Protein AF-A0A4U9DBD0-F1 (afdb_monomer_lite)

Secondary structure (DSSP, 8-state):
---SSTT-PPPPP------EEEEEEEE-TTS-EEEEEEEPPTT-TT-S---EEEEEEETTTTEE-SSPEEEE-TTSSSS-EEEEEEEETTEEEEEEEES-SSTT-EEEEEEESSTT-PPEEEEEEEEE-STT-TT-SSEEEEEEEEEE-TTS-EEEEEEEE-PBP-TTS-TTSTTTT-B-TT--EEEEEEEEEETTEEEETT-SS--SS--PPP-----------------PPPPPP----------

InterPro domains:
  IPR006710 Glycoside hydrolase, family 43 [PF04616] (2-198)
  IPR023296 Glycosyl hydrolase, five-bladed beta-propeller domain superfamily [G3DSA:2.115.10.20] (1-218)
  IPR023296 Glycosyl hydrolase, five-bladed beta-propeller domain superfamily [SSF75005] (2-205)
  IPR051795 Glycosyl Hydrolase Family 43 [PTHR42812] (2-208)

Structure (mmCIF, N/CA/C/O backbone):
data_AF-A0A4U9DBD0-F1
#
_entry.id   AF-A0A4U9DBD0-F1
#
loop_
_atom_site.group_PDB
_atom_site.id
_atom_site.type_symbol
_atom_site.label_atom_id
_atom_site.label_alt_id
_atom_site.label_comp_id
_atom_site.label_asym_id
_atom_site.label_entity_id
_atom_site.label_seq_id
_atom_site.pdbx_PDB_ins_code
_atom_site.Cartn_x
_atom_site.Cartn_y
_atom_site.Cartn_z
_atom_site.occupancy
_atom_site.B_iso_or_equiv
_atom_site.auth_seq_id
_atom_site.auth_comp_id
_atom_site.auth_asym_id
_atom_site.auth_atom_id
_atom_site.pdbx_PDB_model_num
ATOM 1 N N . MET A 1 1 ? -6.443 16.316 9.056 1.00 95.12 1 MET A N 1
ATOM 2 C CA . MET A 1 1 ? -7.367 17.209 8.330 1.00 95.12 1 MET A CA 1
ATOM 3 C C . MET A 1 1 ? -8.553 16.383 7.868 1.00 95.12 1 MET A C 1
ATOM 5 O O . MET A 1 1 ? -8.373 15.194 7.622 1.00 95.12 1 MET A O 1
ATOM 9 N N . THR A 1 2 ? -9.726 16.995 7.748 1.00 96.62 2 THR A N 1
ATOM 10 C CA . THR A 1 2 ? -10.953 16.395 7.192 1.00 96.62 2 THR A CA 1
ATOM 11 C C . THR A 1 2 ? -11.690 17.426 6.339 1.00 96.62 2 THR A C 1
ATOM 13 O O . THR A 1 2 ? -11.514 18.622 6.566 1.00 96.62 2 THR A O 1
ATOM 16 N N . ALA A 1 3 ? -12.528 16.985 5.402 1.00 97.50 3 ALA A N 1
ATOM 17 C CA . ALA A 1 3 ? -13.361 17.854 4.571 1.00 97.50 3 ALA A CA 1
ATOM 18 C C . ALA A 1 3 ? -14.698 17.165 4.232 1.00 97.50 3 ALA A C 1
ATOM 20 O O . ALA A 1 3 ? -14.728 15.934 4.159 1.00 97.50 3 ALA A O 1
ATOM 21 N N . PRO A 1 4 ? -15.794 17.920 4.008 1.00 97.31 4 PRO A N 1
ATOM 22 C CA . PRO A 1 4 ? -17.066 17.354 3.548 1.00 97.31 4 PRO A CA 1
ATOM 23 C C . PRO A 1 4 ? -17.036 16.942 2.063 1.00 97.31 4 PRO A C 1
ATOM 25 O O . PRO A 1 4 ? -17.845 16.120 1.644 1.00 97.31 4 PRO A O 1
ATOM 28 N N . SER A 1 5 ? -16.108 17.500 1.277 1.00 97.94 5 SER A N 1
ATOM 29 C CA . SER A 1 5 ? -15.850 17.175 -0.131 1.00 97.94 5 SER A CA 1
ATOM 30 C C . SER A 1 5 ? -14.344 17.052 -0.373 1.00 97.94 5 SER A C 1
ATOM 32 O O . SER A 1 5 ? -13.549 17.663 0.340 1.00 97.94 5 SER A O 1
ATOM 34 N N . VAL A 1 6 ? -13.941 16.301 -1.402 1.00 97.19 6 VAL A N 1
ATOM 35 C CA . VAL A 1 6 ? -12.532 16.166 -1.818 1.00 97.19 6 VAL A CA 1
ATOM 36 C C . VAL A 1 6 ? -11.904 17.513 -2.210 1.00 97.19 6 VAL A C 1
ATOM 38 O O . VAL A 1 6 ? -10.714 17.729 -1.991 1.00 97.19 6 VAL A O 1
ATOM 41 N N . GLU A 1 7 ? -12.719 18.442 -2.718 1.00 97.75 7 GLU A N 1
ATOM 42 C CA . GLU A 1 7 ? -12.313 19.809 -3.078 1.00 97.75 7 GLU A CA 1
ATOM 43 C C . GLU A 1 7 ? -12.224 20.748 -1.860 1.00 97.75 7 GLU A C 1
ATOM 45 O O . GLU A 1 7 ? -11.727 21.867 -1.969 1.00 97.75 7 GLU A O 1
ATOM 50 N N . GLY A 1 8 ? -12.656 20.289 -0.682 1.00 97.00 8 GLY A N 1
ATOM 51 C CA . GLY A 1 8 ? -12.645 21.058 0.556 1.00 97.00 8 GLY A CA 1
ATOM 52 C C . GLY A 1 8 ? -14.008 21.664 0.934 1.00 97.00 8 GLY A C 1
ATOM 53 O O . GLY A 1 8 ? -15.049 21.205 0.458 1.00 97.00 8 GLY A O 1
ATOM 54 N N . PRO A 1 9 ? -14.021 22.668 1.833 1.00 97.56 9 PRO A N 1
ATOM 55 C CA . PRO A 1 9 ? -12.860 23.197 2.552 1.00 97.56 9 PRO A CA 1
ATOM 56 C C . PRO A 1 9 ? -12.254 22.148 3.497 1.00 97.56 9 PRO A C 1
ATOM 58 O O . PRO A 1 9 ? -12.974 21.410 4.171 1.00 97.56 9 PRO A O 1
ATOM 61 N N . TRP A 1 10 ? -10.923 22.077 3.533 1.00 98.31 10 TRP A N 1
ATOM 62 C CA . TRP A 1 10 ? -10.190 21.214 4.462 1.00 98.31 10 TRP A CA 1
ATOM 63 C C . TRP A 1 10 ? -10.021 21.906 5.814 1.00 98.31 10 TRP A C 1
ATOM 65 O O . TRP A 1 10 ? -9.782 23.109 5.877 1.00 98.31 10 TRP A O 1
ATOM 75 N N . SER A 1 11 ? -10.138 21.141 6.897 1.00 97.94 11 SER A N 1
ATOM 76 C CA . SER A 1 11 ? -9.853 21.624 8.248 1.00 97.94 11 SER A CA 1
ATOM 77 C C . SER A 1 11 ? -8.359 21.881 8.462 1.00 97.94 11 SER A C 1
ATOM 79 O O . SER A 1 11 ? -7.518 21.286 7.785 1.00 97.94 11 SER A O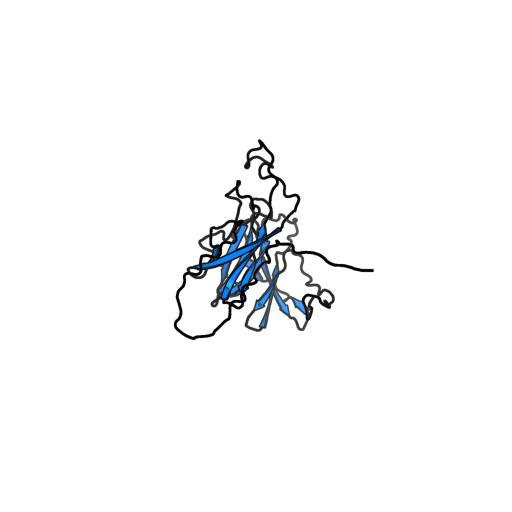 1
ATOM 81 N N . GLU A 1 12 ? -8.034 22.610 9.529 1.00 97.81 12 GLU A N 1
ATOM 82 C CA . GLU A 1 12 ? -6.680 22.636 10.091 1.00 97.81 12 GLU A CA 1
ATOM 83 C C . GLU A 1 12 ? -6.153 21.211 10.391 1.00 97.81 12 GLU A C 1
ATOM 85 O O . GLU A 1 12 ? -6.938 20.270 10.627 1.00 97.81 12 GLU A O 1
ATOM 90 N N . PRO A 1 13 ? -4.824 20.998 10.349 1.00 95.81 13 PRO A N 1
ATOM 91 C CA . PRO A 1 13 ? -4.222 19.711 10.658 1.00 95.81 13 PRO A CA 1
ATOM 92 C C . PRO A 1 13 ? -4.388 19.348 12.135 1.00 95.81 13 PRO A C 1
ATOM 94 O O . PRO A 1 13 ? -4.221 20.165 13.033 1.00 95.81 13 PRO A O 1
ATOM 97 N N . ILE A 1 14 ? -4.659 18.066 12.379 1.00 94.56 14 ILE A N 1
ATOM 98 C CA . ILE A 1 14 ? -4.676 17.479 13.719 1.00 94.56 14 ILE A CA 1
ATOM 99 C C . ILE A 1 14 ? -3.316 16.821 13.919 1.00 94.56 14 ILE A C 1
ATOM 101 O O . ILE A 1 14 ? -2.971 15.882 13.195 1.00 94.56 14 ILE A O 1
ATOM 105 N N . ALA A 1 15 ? -2.537 17.321 14.874 1.00 92.19 15 ALA A N 1
ATOM 106 C CA . ALA A 1 15 ? -1.238 16.751 15.194 1.00 92.19 15 ALA A CA 1
ATOM 107 C C . ALA A 1 15 ? -1.411 15.402 15.907 1.00 92.19 15 ALA A C 1
ATOM 109 O O . ALA A 1 15 ? -1.975 15.329 16.993 1.00 92.19 15 ALA A O 1
ATOM 110 N N . MET A 1 16 ? -0.880 14.331 15.314 1.00 89.31 16 MET A N 1
ATOM 111 C CA . MET A 1 16 ? -0.966 12.980 15.888 1.00 89.31 16 MET A CA 1
ATOM 112 C C . MET A 1 16 ? 0.097 12.707 16.963 1.00 89.31 16 MET A C 1
ATOM 114 O O . MET A 1 16 ? 0.047 11.681 17.637 1.00 89.31 16 MET A O 1
ATOM 118 N N . GLY A 1 17 ? 1.068 13.614 17.135 1.00 80.75 17 GLY A N 1
ATOM 119 C CA . GLY A 1 17 ? 2.087 13.533 18.189 1.00 80.75 17 GLY A CA 1
ATOM 120 C C . GLY A 1 17 ? 3.043 12.340 18.071 1.00 80.75 17 GLY A C 1
ATOM 121 O O . GLY A 1 17 ? 3.787 12.061 19.008 1.00 80.75 17 GLY A O 1
ATOM 122 N N . ASN A 1 18 ? 3.037 11.630 16.940 1.00 71.56 18 ASN A N 1
ATOM 123 C CA . ASN A 1 18 ? 3.878 10.470 16.690 1.00 71.56 18 ASN A CA 1
ATOM 124 C C . ASN A 1 18 ? 4.903 10.735 15.577 1.00 71.56 18 ASN A C 1
ATOM 126 O O . ASN A 1 18 ? 4.598 11.302 14.533 1.00 71.56 18 ASN A O 1
ATOM 130 N N . GLY A 1 19 ? 6.148 10.310 15.803 1.00 72.50 19 GLY A N 1
ATOM 131 C CA . GLY A 1 19 ? 7.177 10.281 14.762 1.00 72.50 19 GLY A CA 1
ATOM 132 C C . GLY A 1 19 ? 7.000 9.048 13.877 1.00 72.50 19 GLY A C 1
ATOM 133 O O . GLY A 1 19 ? 6.901 7.932 14.390 1.00 72.50 19 GLY A O 1
ATOM 134 N N . GLY A 1 20 ? 6.961 9.218 12.556 1.00 81.88 20 GLY A N 1
ATOM 135 C CA . GLY A 1 20 ? 6.749 8.103 11.634 1.00 81.88 20 GLY A CA 1
ATOM 136 C C . GLY A 1 20 ? 6.589 8.503 10.174 1.00 81.88 20 GLY A C 1
ATOM 137 O O . GLY A 1 20 ? 6.522 9.684 9.846 1.00 81.88 20 GLY A O 1
ATOM 138 N N . PHE A 1 21 ? 6.495 7.495 9.309 1.00 84.75 21 PHE A N 1
ATOM 139 C CA . PHE A 1 21 ? 6.173 7.650 7.886 1.00 84.75 21 PHE A CA 1
ATOM 140 C C . PHE A 1 21 ? 4.926 6.840 7.516 1.00 84.75 21 PHE A C 1
ATOM 142 O O . PHE A 1 21 ? 4.364 6.153 8.370 1.00 84.75 21 PHE A O 1
ATOM 149 N N . ASP A 1 22 ? 4.497 6.941 6.254 1.00 90.25 22 ASP A N 1
ATOM 150 C CA . ASP A 1 22 ? 3.321 6.312 5.621 1.00 90.25 22 ASP A CA 1
ATOM 151 C C . ASP A 1 22 ? 2.140 6.069 6.584 1.00 90.25 22 ASP A C 1
ATOM 153 O O . ASP A 1 22 ? 1.813 4.917 6.888 1.00 90.25 22 ASP A O 1
ATOM 157 N N . PRO A 1 23 ? 1.550 7.124 7.168 1.00 92.56 23 PRO A N 1
ATOM 158 C CA . PRO A 1 23 ? 0.380 6.951 8.010 1.00 92.56 23 PRO A CA 1
ATOM 159 C C . PRO A 1 23 ? -0.830 6.520 7.177 1.00 92.56 23 PRO A C 1
ATOM 161 O O . PRO A 1 23 ? -1.049 7.014 6.072 1.00 92.56 23 PRO A O 1
ATOM 164 N N . SER A 1 24 ? -1.633 5.618 7.729 1.00 94.69 24 SER A N 1
ATOM 165 C CA . SER A 1 24 ? -2.913 5.192 7.173 1.00 94.69 24 SER A CA 1
ATOM 166 C C . SER A 1 24 ? -3.959 5.193 8.281 1.00 94.69 24 SER A C 1
ATOM 168 O O . SER A 1 24 ? -3.692 4.729 9.390 1.00 94.69 24 SER A O 1
ATOM 170 N N . LEU A 1 25 ? -5.140 5.741 7.995 1.00 95.88 25 LEU A N 1
ATOM 171 C CA . LEU A 1 25 ? -6.277 5.712 8.906 1.00 95.88 25 LEU A CA 1
ATOM 172 C C . LEU A 1 25 ? -7.258 4.645 8.423 1.00 95.88 25 LEU A C 1
ATOM 174 O O . LEU A 1 25 ? -7.867 4.786 7.365 1.00 95.88 25 LEU A O 1
ATOM 178 N N . PHE A 1 26 ? -7.405 3.582 9.201 1.00 97.31 26 PHE A N 1
ATOM 179 C CA . PHE A 1 26 ? -8.355 2.512 8.948 1.00 97.31 26 PHE A CA 1
ATOM 180 C C . PHE A 1 26 ? -9.658 2.772 9.711 1.00 97.31 26 PHE A C 1
ATOM 182 O O . PHE A 1 26 ? -9.641 3.149 10.884 1.00 97.31 26 PHE A O 1
ATOM 189 N N . HIS A 1 27 ? -10.785 2.591 9.029 1.00 97.50 27 HIS A N 1
ATOM 190 C CA . HIS A 1 27 ? -12.128 2.751 9.574 1.00 97.50 27 HIS A CA 1
ATOM 191 C C . HIS A 1 27 ? -12.749 1.362 9.685 1.00 97.50 27 HIS A C 1
ATOM 193 O O . HIS A 1 27 ? -13.006 0.733 8.660 1.00 97.50 27 HIS A O 1
ATOM 199 N N . ASP A 1 28 ? -12.968 0.880 10.906 1.00 97.19 28 ASP A N 1
ATOM 200 C CA . ASP A 1 28 ? -13.535 -0.450 11.111 1.00 97.19 28 ASP A CA 1
ATOM 201 C C . ASP A 1 28 ? -15.071 -0.410 11.110 1.00 97.19 28 ASP A C 1
ATOM 203 O O . ASP A 1 28 ? -15.700 0.638 11.296 1.00 97.19 28 ASP A O 1
ATOM 207 N N . SER A 1 29 ? -15.691 -1.569 10.894 1.00 95.12 29 SER A N 1
ATOM 208 C CA . SER A 1 29 ? -17.144 -1.710 10.795 1.00 95.12 29 SER A CA 1
ATOM 209 C C . SER A 1 29 ? -17.866 -1.521 12.130 1.00 95.12 29 SER A C 1
ATOM 211 O O . SER A 1 29 ? -19.075 -1.322 12.137 1.00 95.12 29 SER A O 1
ATOM 213 N N . ASP A 1 30 ? -17.153 -1.603 13.256 1.00 95.94 30 ASP A N 1
ATOM 214 C CA . ASP A 1 30 ? -17.688 -1.319 14.594 1.00 95.94 30 ASP A CA 1
ATOM 215 C C . ASP A 1 30 ? -17.657 0.186 14.947 1.00 95.94 30 ASP A C 1
ATOM 217 O O . ASP A 1 30 ? -18.051 0.583 16.042 1.00 95.94 30 ASP A O 1
ATOM 221 N N . GLY A 1 31 ? -17.200 1.033 14.016 1.00 96.88 31 GLY A N 1
ATOM 222 C CA . GLY A 1 31 ? -17.110 2.485 14.168 1.00 96.88 31 GLY A CA 1
ATOM 223 C C . GLY A 1 31 ? -15.767 2.987 14.706 1.00 96.88 31 GLY A C 1
ATOM 224 O O . GLY A 1 31 ? -15.486 4.191 14.589 1.00 96.88 31 GLY A O 1
ATOM 225 N N . ARG A 1 32 ? -14.913 2.098 15.231 1.00 97.94 32 ARG A N 1
ATOM 226 C CA . ARG A 1 32 ? -13.574 2.445 15.725 1.00 97.94 32 ARG A CA 1
ATOM 227 C C . ARG A 1 32 ? -12.650 2.818 14.570 1.00 97.94 32 ARG A C 1
ATOM 229 O O . ARG A 1 32 ? -12.873 2.467 13.408 1.00 97.94 32 ARG A O 1
ATOM 236 N N . LYS A 1 33 ? -11.613 3.595 14.881 1.00 98.00 33 LYS A N 1
ATOM 237 C CA . LYS A 1 33 ? -10.638 4.074 13.894 1.00 98.00 33 LYS A CA 1
ATOM 238 C C . LYS A 1 33 ? -9.239 3.768 14.366 1.00 98.00 33 LYS A C 1
ATOM 240 O O . LYS A 1 33 ? -8.927 3.950 15.537 1.00 98.00 33 LYS A O 1
ATOM 245 N N . TYR A 1 34 ? -8.389 3.346 13.449 1.00 96.88 34 TYR A N 1
ATOM 246 C CA . TYR A 1 34 ? -7.048 2.893 13.773 1.00 96.88 34 TYR A CA 1
ATOM 247 C C . TYR A 1 34 ? -6.030 3.613 12.908 1.00 96.88 34 TYR A C 1
ATOM 249 O O . TYR A 1 34 ? -6.081 3.564 11.683 1.00 96.88 34 TYR A O 1
ATOM 257 N N . TYR A 1 35 ? -5.100 4.296 13.561 1.00 95.19 35 TYR A N 1
ATOM 258 C CA . TYR A 1 35 ? -3.972 4.950 12.928 1.00 95.19 35 TYR A CA 1
ATOM 259 C C . TYR A 1 35 ? -2.804 3.971 12.858 1.00 95.19 35 TYR A C 1
ATOM 261 O O . TYR A 1 35 ? -2.222 3.600 13.882 1.00 95.19 35 TYR A O 1
ATOM 269 N N . ILE A 1 36 ? -2.478 3.540 11.646 1.00 94.00 36 ILE A N 1
ATOM 270 C CA . ILE A 1 36 ? -1.452 2.544 11.360 1.00 94.00 36 ILE A CA 1
ATOM 271 C C . ILE A 1 36 ? -0.283 3.269 10.696 1.00 94.00 36 ILE A C 1
ATOM 273 O O . ILE A 1 36 ? -0.434 3.898 9.649 1.00 94.00 36 ILE A O 1
ATOM 277 N N . TYR A 1 37 ? 0.902 3.204 11.298 1.00 90.31 37 TYR A N 1
ATOM 278 C CA . TYR A 1 37 ? 2.090 3.907 10.805 1.00 90.31 37 TYR A CA 1
ATOM 279 C C . TYR A 1 37 ? 3.386 3.101 11.061 1.00 90.31 37 TYR A C 1
ATOM 281 O O . TYR A 1 37 ? 3.379 2.092 11.768 1.00 90.31 37 TYR A O 1
ATOM 289 N N . ARG A 1 38 ? 4.510 3.518 10.462 1.00 86.31 38 ARG A N 1
ATOM 290 C CA . ARG A 1 38 ? 5.855 2.987 10.750 1.00 86.31 38 ARG A CA 1
ATOM 291 C C . ARG A 1 38 ? 6.529 4.025 11.616 1.00 86.31 38 ARG A C 1
ATOM 293 O O . ARG A 1 38 ? 6.703 5.148 11.134 1.00 86.31 38 ARG A O 1
ATOM 300 N N . PRO A 1 39 ? 6.913 3.684 12.850 1.00 82.94 39 PRO A N 1
ATOM 301 C CA . PRO A 1 39 ? 7.629 4.614 13.693 1.00 82.94 39 PRO A CA 1
ATOM 302 C C . PRO A 1 39 ? 9.023 4.868 13.114 1.00 82.94 39 PRO A C 1
ATOM 304 O O . PRO A 1 39 ? 9.643 3.976 12.531 1.00 82.94 39 PRO A O 1
ATOM 307 N N . VAL A 1 40 ? 9.529 6.088 13.285 1.00 72.81 40 VAL A N 1
ATOM 308 C CA . VAL A 1 40 ? 10.952 6.365 13.054 1.00 72.81 40 VAL A CA 1
ATOM 309 C C . VAL A 1 40 ? 11.718 5.902 14.287 1.00 72.81 40 VAL A C 1
ATOM 311 O O . VAL A 1 40 ? 11.465 6.383 15.390 1.00 72.81 40 VAL A O 1
ATOM 314 N N . GLY A 1 41 ? 12.628 4.945 14.111 1.00 62.34 41 GLY A N 1
ATOM 315 C CA . GLY A 1 41 ? 13.600 4.599 15.142 1.00 62.34 41 GLY A CA 1
ATOM 316 C C . GLY A 1 41 ? 14.639 5.718 15.311 1.00 62.34 41 GLY A C 1
ATOM 317 O O . GLY A 1 41 ? 14.861 6.498 14.384 1.00 62.34 41 GLY A O 1
ATOM 318 N N . PRO A 1 42 ? 15.332 5.799 16.457 1.00 55.12 42 PRO A N 1
ATOM 319 C CA . PRO A 1 42 ? 16.341 6.831 16.711 1.00 55.12 42 PRO A CA 1
ATOM 320 C C . PRO A 1 42 ? 17.553 6.792 15.754 1.00 55.12 42 PRO A C 1
ATOM 322 O O . PRO A 1 42 ? 18.362 7.712 15.775 1.00 55.12 42 PRO A O 1
ATOM 325 N N . ARG A 1 43 ? 17.702 5.755 14.909 1.00 49.19 43 ARG A N 1
ATOM 326 C CA . ARG A 1 43 ? 18.886 5.505 14.061 1.00 49.19 43 ARG A CA 1
ATOM 327 C C . ARG A 1 43 ? 18.653 5.681 12.550 1.00 49.19 43 ARG A C 1
ATOM 329 O O . ARG A 1 43 ? 19.180 4.910 11.758 1.00 49.19 43 ARG A O 1
ATOM 336 N N . HIS A 1 44 ? 17.937 6.727 12.135 1.00 51.41 44 HIS A N 1
ATOM 337 C CA . HIS A 1 44 ? 17.652 7.058 10.724 1.00 51.41 44 HIS A CA 1
ATOM 338 C C . HIS A 1 44 ? 16.646 6.134 10.001 1.00 51.41 44 HIS A C 1
ATOM 340 O O . HIS A 1 44 ? 16.232 5.079 10.472 1.00 51.41 44 HIS A O 1
ATOM 346 N N . HIS A 1 45 ? 16.241 6.570 8.801 1.00 52.88 45 HIS A N 1
ATOM 347 C CA . HIS A 1 45 ? 15.270 5.951 7.885 1.00 52.88 45 HIS A CA 1
ATOM 348 C C . HIS A 1 45 ? 15.579 4.493 7.474 1.00 52.88 45 HIS A C 1
ATOM 350 O O . HIS A 1 45 ? 14.689 3.809 6.945 1.00 52.88 45 HIS A O 1
ATOM 356 N N . SER A 1 46 ? 16.809 4.040 7.733 1.00 53.19 46 SER A N 1
ATOM 357 C CA . SER A 1 46 ? 17.375 2.737 7.363 1.00 53.19 46 SER A CA 1
ATOM 358 C C . SER A 1 46 ? 17.469 1.744 8.526 1.00 53.19 46 SER A C 1
ATOM 360 O O . SER A 1 46 ? 18.112 0.713 8.363 1.00 53.19 46 SER A O 1
ATOM 362 N N . ASP A 1 47 ? 16.861 2.029 9.686 1.00 57.44 47 ASP A N 1
ATOM 363 C CA . ASP A 1 47 ? 16.825 1.069 10.798 1.00 57.44 47 ASP A CA 1
ATOM 364 C C . ASP A 1 47 ? 16.192 -0.262 10.336 1.00 57.44 47 ASP A C 1
ATOM 366 O O . ASP A 1 47 ? 15.027 -0.253 9.921 1.00 57.44 47 ASP A O 1
ATOM 370 N N . PRO A 1 48 ? 16.923 -1.393 10.384 1.00 51.34 48 PRO A N 1
ATOM 371 C CA . PRO A 1 48 ? 16.416 -2.698 9.964 1.00 51.34 48 PRO A CA 1
ATOM 372 C C . PRO A 1 48 ? 15.316 -3.246 10.891 1.00 51.34 48 PRO A C 1
ATOM 374 O O . PRO A 1 48 ? 14.580 -4.141 10.486 1.00 51.34 48 PRO A O 1
ATOM 377 N N . HIS A 1 49 ? 15.120 -2.688 12.094 1.00 55.44 49 HIS A N 1
ATOM 378 C CA . HIS A 1 49 ? 14.027 -3.063 13.003 1.00 55.44 49 HIS A CA 1
ATOM 379 C C . HIS A 1 49 ? 12.729 -2.324 12.651 1.00 55.44 49 HIS A C 1
ATOM 381 O O . HIS A 1 49 ? 12.094 -1.657 13.473 1.00 55.44 49 HIS A O 1
ATOM 387 N N . CYS A 1 50 ? 12.338 -2.421 11.383 1.00 67.88 50 CYS A N 1
ATOM 388 C CA . CYS A 1 50 ? 11.123 -1.812 10.872 1.00 67.88 50 CYS A CA 1
ATOM 389 C C . CYS A 1 50 ? 9.902 -2.557 11.416 1.00 67.88 50 CYS A C 1
ATOM 391 O O . CYS A 1 50 ? 9.658 -3.705 11.056 1.00 67.88 50 CYS A O 1
ATOM 393 N N . THR A 1 51 ? 9.116 -1.891 12.256 1.00 81.19 51 THR A N 1
ATOM 394 C CA . THR A 1 51 ? 7.835 -2.414 12.739 1.00 81.19 51 THR A CA 1
ATOM 395 C C . THR A 1 51 ? 6.678 -1.650 12.117 1.00 81.19 51 THR A C 1
ATOM 397 O O . THR A 1 51 ? 6.798 -0.474 11.761 1.00 81.19 51 THR A O 1
ATOM 400 N N . ILE A 1 52 ? 5.540 -2.325 12.005 1.00 88.50 52 ILE A N 1
ATOM 401 C CA . ILE A 1 52 ? 4.256 -1.679 11.747 1.00 88.50 52 ILE A CA 1
ATOM 402 C C . ILE A 1 52 ? 3.526 -1.583 13.074 1.00 88.50 52 ILE A C 1
ATOM 404 O O . ILE A 1 52 ? 3.366 -2.595 13.759 1.00 88.50 52 ILE A O 1
ATOM 408 N N . VAL A 1 53 ? 3.106 -0.376 13.443 1.00 90.38 53 VAL A N 1
ATOM 409 C CA . VAL A 1 53 ? 2.380 -0.142 14.690 1.00 90.38 53 VAL A CA 1
ATOM 410 C C . VAL A 1 53 ? 1.008 0.445 14.419 1.00 90.38 53 VAL A C 1
ATOM 412 O O . VAL A 1 53 ? 0.768 1.071 13.386 1.00 90.38 53 VAL A O 1
ATOM 415 N N . MET A 1 54 ? 0.123 0.256 15.386 1.00 93.88 54 MET A N 1
ATOM 416 C CA . MET A 1 54 ? -1.240 0.747 15.374 1.00 93.88 54 MET A CA 1
ATOM 417 C C . MET A 1 54 ? -1.578 1.410 16.707 1.00 93.88 54 MET A C 1
ATOM 419 O O . MET A 1 54 ? -1.221 0.908 17.776 1.00 93.88 54 MET A O 1
ATOM 423 N N . GLN A 1 55 ? -2.310 2.514 16.636 1.00 95.06 55 GLN A N 1
ATOM 424 C CA . GLN A 1 55 ? -2.980 3.145 17.769 1.00 95.06 55 GLN A CA 1
ATOM 425 C C . GLN A 1 55 ? -4.438 3.395 17.391 1.00 95.06 55 GLN A C 1
ATOM 427 O O . GLN A 1 55 ? -4.727 3.756 16.254 1.00 95.06 55 GLN A O 1
ATOM 432 N N . GLU A 1 56 ? -5.363 3.217 18.327 1.00 96.94 56 GLU A N 1
ATOM 433 C CA . GLU A 1 56 ? -6.736 3.678 18.116 1.00 96.94 56 GLU A CA 1
ATOM 434 C C . GLU A 1 56 ? -6.754 5.210 18.051 1.00 96.94 56 GLU A C 1
ATOM 436 O O . GLU A 1 56 ? -6.056 5.877 18.815 1.00 96.94 56 GLU A O 1
ATOM 441 N N . TYR A 1 57 ? -7.521 5.755 17.115 1.00 97.31 57 TYR A N 1
ATOM 442 C CA . TYR A 1 57 ? -7.772 7.179 16.960 1.00 97.31 57 TYR A CA 1
ATOM 443 C C . TYR A 1 57 ? -9.184 7.491 17.445 1.00 97.31 57 TYR A C 1
ATOM 445 O O . TYR A 1 57 ? -10.146 6.873 16.991 1.00 97.31 57 TYR A O 1
ATOM 453 N N . PHE A 1 58 ? -9.301 8.475 18.333 1.00 97.19 58 PHE A N 1
ATOM 454 C CA . PHE A 1 58 ? -10.561 8.924 18.914 1.00 97.19 58 PHE A CA 1
ATOM 455 C C . PHE A 1 58 ? -11.002 10.234 18.245 1.00 97.19 58 PHE A C 1
ATOM 457 O O . PHE A 1 58 ? -10.441 11.289 18.550 1.00 97.19 58 PHE A O 1
ATOM 464 N N . PRO A 1 59 ? -12.005 10.218 17.345 1.00 95.94 59 PRO A N 1
ATOM 465 C CA . PRO A 1 59 ? -12.440 11.420 16.629 1.00 95.94 59 PRO A CA 1
ATOM 466 C C . PRO A 1 59 ? -12.961 12.530 17.545 1.00 95.94 59 PRO A C 1
ATOM 468 O O . PRO A 1 59 ? -12.793 13.703 17.232 1.00 95.94 59 PRO A O 1
ATOM 471 N N . GLN A 1 60 ? -13.583 12.165 18.671 1.00 96.44 60 GLN A N 1
ATOM 472 C CA . GLN A 1 60 ? -14.208 13.106 19.607 1.00 96.44 60 GLN A CA 1
ATOM 473 C C . GLN A 1 60 ? -13.169 13.978 20.312 1.00 96.44 60 GLN A C 1
ATOM 475 O O . GLN A 1 60 ? -13.402 15.161 20.533 1.00 96.44 60 GLN A O 1
ATOM 480 N N . THR A 1 61 ? -12.023 13.392 20.656 1.00 96.31 61 THR A N 1
ATOM 481 C CA . THR A 1 61 ? -10.919 14.087 21.330 1.00 96.31 61 THR A CA 1
ATOM 482 C C . THR A 1 61 ? -9.787 14.454 20.381 1.00 96.31 61 THR A C 1
ATOM 484 O O . THR A 1 61 ? -8.869 15.153 20.790 1.00 96.31 61 THR A O 1
ATOM 487 N N . GLN A 1 62 ? -9.837 13.986 19.130 1.00 96.19 62 GLN A N 1
ATOM 488 C CA . GLN A 1 62 ? -8.803 14.168 18.111 1.00 96.19 62 GLN A CA 1
ATOM 489 C C . GLN A 1 62 ? -7.418 13.668 18.550 1.00 96.19 62 GLN A C 1
ATOM 491 O O . GLN A 1 62 ? -6.390 14.232 18.183 1.00 96.19 62 GLN A O 1
ATOM 496 N N . THR A 1 63 ? -7.383 12.582 19.322 1.00 95.31 63 THR A N 1
ATOM 497 C CA . THR A 1 63 ? -6.152 12.025 19.897 1.00 95.31 63 THR A CA 1
ATOM 498 C C . THR A 1 63 ? -5.976 10.552 19.561 1.00 95.31 63 THR A C 1
ATOM 500 O O . THR A 1 63 ? -6.926 9.843 19.226 1.00 95.31 63 THR A O 1
ATOM 503 N N . LEU A 1 64 ? -4.735 10.082 19.671 1.00 95.94 64 LEU A N 1
ATOM 504 C CA . LEU A 1 64 ? -4.410 8.661 19.637 1.00 95.94 64 LEU A CA 1
ATOM 505 C C . LEU A 1 64 ? -4.433 8.064 21.047 1.00 95.94 64 LEU A C 1
ATOM 507 O O . LEU A 1 64 ? -4.115 8.736 22.031 1.00 95.94 64 LEU A O 1
ATOM 511 N N . ALA A 1 65 ? -4.751 6.775 21.140 1.00 95.56 65 ALA A N 1
ATOM 512 C CA . ALA A 1 65 ? -4.554 5.990 22.351 1.00 95.56 65 ALA A CA 1
ATOM 513 C C . ALA A 1 65 ? -3.102 6.089 22.835 1.00 95.56 65 ALA A C 1
ATOM 515 O O . ALA A 1 65 ? -2.169 6.056 22.038 1.00 95.56 65 ALA A O 1
ATOM 516 N N . LYS A 1 66 ? -2.890 6.171 24.155 1.00 91.69 66 LYS A N 1
ATOM 517 C CA . LYS A 1 66 ? -1.546 6.343 24.742 1.00 91.69 66 LYS A CA 1
ATOM 518 C C . LYS A 1 66 ? -0.602 5.174 24.450 1.00 91.69 66 LYS A C 1
ATOM 520 O O . LYS A 1 66 ? 0.612 5.352 24.441 1.00 91.69 66 LYS A O 1
ATOM 525 N N . THR A 1 67 ? -1.149 3.981 24.243 1.00 90.38 67 THR A N 1
ATOM 526 C CA . THR A 1 67 ? -0.388 2.764 23.967 1.00 90.38 67 THR A CA 1
ATOM 527 C C . THR A 1 67 ? -0.443 2.417 22.485 1.00 90.38 67 THR A C 1
ATOM 529 O O . THR A 1 67 ? -1.476 2.559 21.832 1.00 90.38 67 THR A O 1
ATOM 532 N N . ARG A 1 68 ? 0.688 1.939 21.957 1.00 89.44 68 ARG A N 1
ATOM 533 C CA . ARG A 1 68 ? 0.804 1.402 20.596 1.00 89.44 68 ARG A CA 1
ATOM 534 C C . ARG A 1 68 ? 0.816 -0.122 20.625 1.00 89.44 68 ARG A C 1
ATOM 536 O O . ARG A 1 68 ? 1.438 -0.708 21.511 1.00 89.44 68 ARG A O 1
ATOM 543 N N . LYS A 1 69 ? 0.185 -0.750 19.635 1.00 91.88 69 LYS A N 1
ATOM 544 C CA . LYS A 1 69 ? 0.300 -2.188 19.363 1.00 91.88 69 LYS A CA 1
ATOM 545 C C . LYS A 1 69 ? 1.228 -2.411 18.176 1.00 91.88 69 LYS A C 1
ATOM 547 O O . LYS A 1 69 ? 1.112 -1.710 17.175 1.00 91.88 69 LYS A O 1
ATOM 552 N N . THR A 1 70 ? 2.137 -3.374 18.278 1.00 90.00 70 THR A N 1
ATOM 553 C CA . THR A 1 70 ? 2.980 -3.803 17.154 1.00 90.00 70 THR A CA 1
ATOM 554 C C . THR A 1 70 ? 2.227 -4.864 16.363 1.00 90.00 70 THR A C 1
ATOM 556 O O . THR A 1 70 ? 1.942 -5.923 16.908 1.00 90.00 70 THR A O 1
ATOM 559 N N . LEU A 1 71 ? 1.905 -4.582 15.099 1.00 89.25 71 LEU A N 1
ATOM 560 C CA . LEU A 1 71 ? 1.209 -5.522 14.216 1.00 89.25 71 LEU A CA 1
ATOM 561 C C . LEU A 1 71 ? 2.178 -6.509 13.565 1.00 89.25 71 LEU A C 1
ATOM 563 O O . LEU A 1 71 ? 1.883 -7.695 13.478 1.00 89.25 71 LEU A O 1
ATOM 567 N N . LEU A 1 72 ? 3.338 -6.010 13.128 1.00 81.38 72 LEU A N 1
ATOM 568 C CA . LEU A 1 72 ? 4.382 -6.805 12.484 1.00 81.38 72 LEU A CA 1
ATOM 569 C C . LEU A 1 72 ? 5.722 -6.575 13.188 1.00 81.38 72 LEU A C 1
ATOM 571 O O . LEU A 1 72 ? 6.291 -5.483 13.054 1.00 81.38 72 LEU A O 1
ATOM 575 N N . PRO A 1 73 ? 6.237 -7.566 13.937 1.00 66.75 73 PRO A N 1
ATOM 576 C CA . PRO A 1 73 ? 7.628 -7.569 14.354 1.00 66.75 73 PRO A CA 1
ATOM 577 C C . PRO A 1 73 ? 8.536 -7.926 13.160 1.00 66.75 73 PRO A C 1
ATOM 579 O O . PRO A 1 73 ? 8.182 -8.741 12.301 1.00 66.75 73 PRO A O 1
ATOM 582 N N . ALA A 1 74 ? 9.723 -7.321 13.099 1.00 62.31 74 ALA A N 1
ATOM 583 C CA . ALA A 1 74 ? 10.783 -7.777 12.194 1.00 62.31 74 ALA A CA 1
ATOM 584 C C . ALA A 1 74 ? 11.190 -9.227 12.565 1.00 62.31 74 ALA A C 1
ATOM 586 O O . ALA A 1 74 ? 11.168 -9.538 13.759 1.00 62.31 74 ALA A O 1
ATOM 587 N N . PRO A 1 75 ? 11.550 -10.120 11.613 1.00 59.12 75 PRO A N 1
ATOM 588 C CA . PRO A 1 75 ? 11.888 -9.893 10.207 1.00 59.12 75 PRO A CA 1
ATOM 589 C C . PRO A 1 75 ? 10.881 -10.540 9.239 1.00 59.12 75 PRO A C 1
ATOM 591 O O . PRO A 1 75 ? 11.277 -11.086 8.214 1.00 59.12 75 PRO A O 1
ATOM 594 N N . THR A 1 76 ? 9.580 -10.492 9.550 1.00 59.03 76 THR A N 1
ATOM 595 C CA . THR A 1 76 ? 8.523 -10.986 8.634 1.00 59.03 76 THR A CA 1
ATOM 596 C C . THR A 1 76 ? 8.668 -10.400 7.218 1.00 59.03 76 THR A C 1
ATOM 598 O O . THR A 1 76 ? 8.259 -11.012 6.238 1.00 59.03 76 THR A O 1
ATOM 601 N N . CYS A 1 77 ? 9.291 -9.219 7.148 1.00 60.38 77 CYS A N 1
ATOM 602 C CA . CYS A 1 77 ? 9.455 -8.335 6.010 1.00 60.38 77 CYS A CA 1
ATOM 603 C C . CYS A 1 77 ? 10.853 -7.685 6.092 1.00 60.38 77 CYS A C 1
ATOM 605 O O . CYS A 1 77 ? 11.260 -7.283 7.188 1.00 60.38 77 CYS A O 1
ATOM 607 N N . ALA A 1 78 ? 11.577 -7.509 4.981 1.00 61.09 78 ALA A N 1
ATOM 608 C CA . ALA A 1 78 ? 12.948 -6.971 5.016 1.00 61.09 78 ALA A CA 1
ATOM 609 C C . ALA A 1 78 ? 12.992 -5.459 5.317 1.00 61.09 78 ALA A C 1
ATOM 611 O O . ALA A 1 78 ? 13.788 -5.000 6.134 1.00 61.09 78 ALA A O 1
ATOM 612 N N . ILE A 1 79 ? 12.134 -4.667 4.657 1.00 63.84 79 ILE A N 1
ATOM 613 C CA . ILE A 1 79 ? 12.007 -3.209 4.872 1.00 63.84 79 ILE A CA 1
ATOM 614 C C . ILE A 1 79 ? 10.527 -2.796 4.747 1.00 63.84 79 ILE A C 1
ATOM 616 O O . ILE A 1 79 ? 10.165 -2.113 3.784 1.00 63.84 79 ILE A O 1
ATOM 620 N N . PRO A 1 80 ? 9.650 -3.209 5.681 1.00 61.66 80 PRO A N 1
ATOM 621 C CA . PRO A 1 80 ? 8.222 -2.925 5.605 1.00 61.66 80 PRO A CA 1
ATOM 622 C C . PRO A 1 80 ? 7.934 -1.413 5.668 1.00 61.66 80 PRO A C 1
ATOM 624 O O . PRO A 1 80 ? 8.308 -0.725 6.621 1.00 61.66 80 PRO A O 1
ATOM 627 N N . LYS A 1 81 ? 7.262 -0.884 4.642 1.00 61.81 81 LYS A N 1
ATOM 628 C CA . LYS A 1 81 ? 6.815 0.511 4.443 1.00 61.81 81 LYS A CA 1
ATOM 629 C C . LYS A 1 81 ? 5.420 0.488 3.825 1.00 61.81 81 LYS A C 1
ATOM 631 O O . LYS A 1 81 ? 5.156 -0.384 3.028 1.00 61.81 81 LYS A O 1
ATOM 636 N N . GLY A 1 82 ? 4.520 1.417 4.131 1.00 58.78 82 GLY A N 1
ATOM 637 C CA . GLY A 1 82 ? 3.117 1.282 3.690 1.00 58.78 82 GLY A CA 1
ATOM 638 C C . GLY A 1 82 ? 2.405 0.096 4.365 1.00 58.78 82 GLY A C 1
ATOM 639 O O . GLY A 1 82 ? 3.039 -0.858 4.808 1.00 58.78 82 GLY A O 1
ATOM 640 N N . ARG A 1 83 ? 1.105 0.235 4.612 1.00 67.25 83 ARG A N 1
ATOM 641 C CA . ARG A 1 83 ? 0.370 -0.597 5.590 1.00 67.25 83 ARG A CA 1
ATOM 642 C C . ARG A 1 83 ? -1.131 -0.375 5.501 1.00 67.25 83 ARG A C 1
ATOM 644 O O . ARG A 1 83 ? -1.804 -0.253 6.523 1.00 67.25 83 ARG A O 1
ATOM 651 N N . THR A 1 84 ? -1.635 -0.184 4.287 1.00 87.25 84 THR A N 1
ATOM 652 C CA . THR A 1 84 ? -3.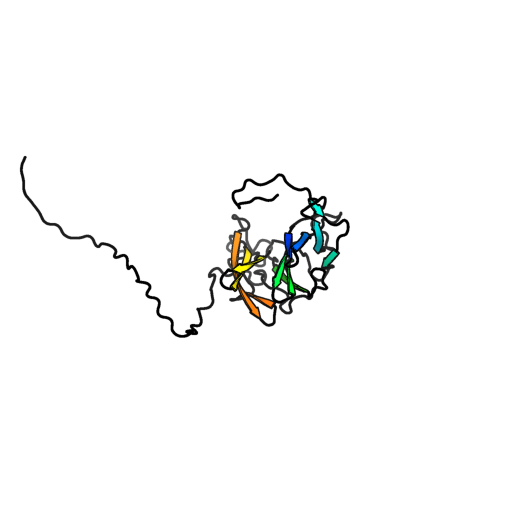076 -0.014 4.111 1.00 87.25 84 THR A CA 1
ATOM 653 C C . THR A 1 84 ? -3.761 -1.262 4.658 1.00 87.25 84 THR A C 1
ATOM 655 O O . THR A 1 84 ? -3.304 -2.387 4.440 1.00 87.25 84 THR A O 1
ATOM 658 N N . CYS A 1 85 ? -4.800 -1.047 5.460 1.00 94.19 85 CYS A N 1
ATOM 659 C CA . CYS A 1 85 ? -5.589 -2.127 6.021 1.00 94.19 85 CYS A CA 1
ATOM 660 C C . CYS A 1 85 ? -6.947 -2.160 5.330 1.00 94.19 85 CYS A C 1
ATOM 662 O O . CYS A 1 85 ? -7.575 -1.121 5.119 1.00 94.19 85 CYS A O 1
ATOM 664 N N . THR A 1 86 ? -7.392 -3.354 4.968 1.00 95.25 86 THR A N 1
ATOM 665 C CA . THR A 1 86 ? -8.686 -3.582 4.330 1.00 95.25 86 THR A CA 1
ATOM 666 C C . THR A 1 86 ? -9.355 -4.771 4.990 1.00 95.25 86 THR A C 1
ATOM 668 O O . THR A 1 86 ? -8.701 -5.766 5.288 1.00 95.25 86 THR A O 1
ATOM 671 N N . ARG A 1 87 ? -10.665 -4.692 5.218 1.00 95.19 87 ARG A N 1
ATOM 672 C CA . ARG A 1 87 ? -11.440 -5.793 5.788 1.00 95.19 87 ARG A CA 1
ATOM 673 C C . ARG A 1 87 ? -12.243 -6.485 4.693 1.00 95.19 87 ARG A C 1
ATOM 675 O O . ARG A 1 87 ? -12.939 -5.813 3.943 1.00 95.19 87 ARG A O 1
ATOM 682 N N . LYS A 1 88 ? -12.181 -7.816 4.635 1.00 95.88 88 LYS A N 1
ATOM 683 C CA . LYS A 1 88 ? -13.014 -8.644 3.747 1.00 95.88 88 LYS A CA 1
ATOM 684 C C . LYS A 1 88 ? -13.318 -9.978 4.419 1.00 95.88 88 LYS A C 1
ATOM 686 O O . LYS A 1 88 ? -12.423 -10.591 4.985 1.00 95.88 88 LYS A O 1
ATOM 691 N N . GLU A 1 89 ? -14.582 -10.409 4.391 1.00 94.94 89 GLU A N 1
ATOM 692 C CA . GLU A 1 89 ? -15.019 -11.748 4.846 1.00 94.94 89 GLU A CA 1
ATOM 693 C C . GLU A 1 89 ? -14.480 -12.163 6.232 1.00 94.94 89 GLU A C 1
ATOM 695 O O . GLU A 1 89 ? -14.035 -13.288 6.462 1.00 94.94 89 GLU A O 1
ATOM 700 N N . GLY A 1 90 ? -14.507 -11.227 7.187 1.00 95.19 90 GLY A N 1
ATOM 701 C CA . GLY A 1 90 ? -14.058 -11.481 8.560 1.00 95.19 90 GLY A CA 1
ATOM 702 C C . GLY A 1 90 ? -12.539 -11.610 8.719 1.00 95.19 90 GLY A C 1
ATOM 703 O O . GLY A 1 90 ? -12.081 -12.181 9.708 1.00 95.19 90 GLY A O 1
ATOM 704 N N . TRP A 1 91 ? -11.770 -11.106 7.756 1.00 97.38 91 TRP A N 1
ATOM 705 C CA . TRP A 1 91 ? -10.321 -10.964 7.821 1.00 97.38 91 TRP A CA 1
ATOM 706 C C . TRP A 1 91 ? -9.919 -9.499 7.684 1.00 97.38 91 TRP A C 1
ATOM 708 O O . TRP A 1 91 ? -10.523 -8.745 6.918 1.00 97.38 91 TRP A O 1
ATOM 718 N N . TYR A 1 92 ? -8.862 -9.124 8.397 1.00 97.19 92 TYR A N 1
ATOM 719 C CA . TYR A 1 92 ? -8.121 -7.886 8.197 1.00 97.19 92 TYR A CA 1
ATOM 720 C C . TYR A 1 92 ? -6.906 -8.194 7.340 1.00 97.19 92 TYR A C 1
ATOM 722 O O . TYR A 1 92 ? -6.075 -9.001 7.741 1.00 97.19 92 TYR A O 1
ATOM 730 N N . TYR A 1 93 ? -6.799 -7.559 6.182 1.00 96.06 93 TYR A N 1
ATOM 731 C CA . TYR A 1 93 ? -5.659 -7.653 5.282 1.00 96.06 93 TYR A CA 1
ATOM 732 C C . TYR A 1 93 ? -4.772 -6.437 5.477 1.00 96.06 93 TYR A C 1
ATOM 734 O O . TYR A 1 93 ? -5.255 -5.307 5.453 1.00 96.06 93 TYR A O 1
ATOM 742 N N . LEU A 1 94 ? -3.480 -6.673 5.664 1.00 94.50 94 LEU A N 1
ATOM 743 C CA . LEU A 1 94 ? -2.459 -5.649 5.803 1.00 94.50 94 LEU A CA 1
ATOM 744 C C . LEU A 1 94 ? -1.546 -5.710 4.580 1.00 94.50 94 LEU A C 1
ATOM 746 O O . LEU A 1 94 ? -0.830 -6.694 4.389 1.00 94.50 94 LEU A O 1
ATOM 750 N N . LEU A 1 95 ? -1.585 -4.670 3.748 1.00 94.00 95 LEU A N 1
ATOM 751 C CA . LEU A 1 95 ? -0.714 -4.544 2.583 1.00 94.00 95 LEU A CA 1
ATOM 752 C C . LEU A 1 95 ? 0.530 -3.761 2.955 1.00 94.00 95 LEU A C 1
ATOM 754 O O . LEU A 1 95 ? 0.438 -2.600 3.349 1.00 94.00 95 LEU A O 1
ATOM 758 N N . VAL A 1 96 ? 1.692 -4.374 2.773 1.00 91.75 96 VAL A N 1
ATOM 759 C CA . VAL A 1 96 ? 2.979 -3.772 3.104 1.00 91.75 96 VAL A CA 1
ATOM 760 C C . VAL A 1 96 ? 3.845 -3.690 1.857 1.00 91.75 96 VAL A C 1
ATOM 762 O O . VAL A 1 96 ? 3.923 -4.620 1.064 1.00 91.75 96 VAL A O 1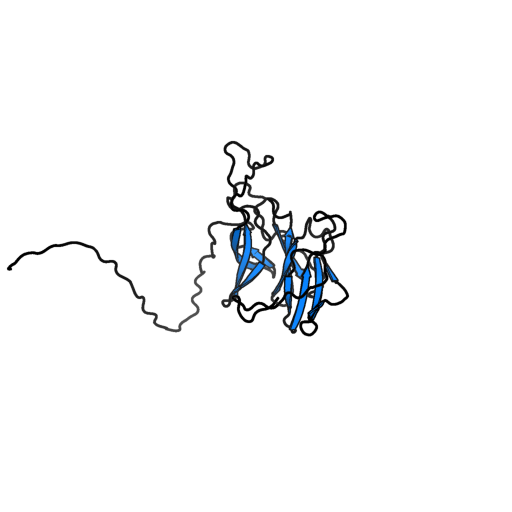
ATOM 765 N N . ALA A 1 97 ? 4.488 -2.549 1.657 1.00 91.06 97 ALA A N 1
ATOM 766 C CA . ALA A 1 97 ? 5.531 -2.369 0.661 1.00 91.06 97 ALA A CA 1
ATOM 767 C C . ALA A 1 97 ? 6.892 -2.782 1.227 1.00 91.06 97 ALA A C 1
ATOM 769 O O . ALA A 1 97 ? 7.240 -2.446 2.358 1.00 91.06 97 ALA A O 1
ATOM 770 N N . GLU A 1 98 ? 7.699 -3.457 0.422 1.00 87.56 98 GLU A N 1
ATOM 771 C CA . GLU A 1 98 ? 9.011 -3.963 0.832 1.00 87.56 98 GLU A CA 1
ATOM 772 C C . GLU A 1 98 ? 10.085 -3.736 -0.228 1.00 87.56 98 GLU A C 1
ATOM 774 O O . GLU A 1 98 ? 9.796 -3.259 -1.321 1.00 87.56 98 GLU A O 1
ATOM 779 N N . GLY A 1 99 ? 11.347 -4.003 0.125 1.00 86.69 99 GLY A N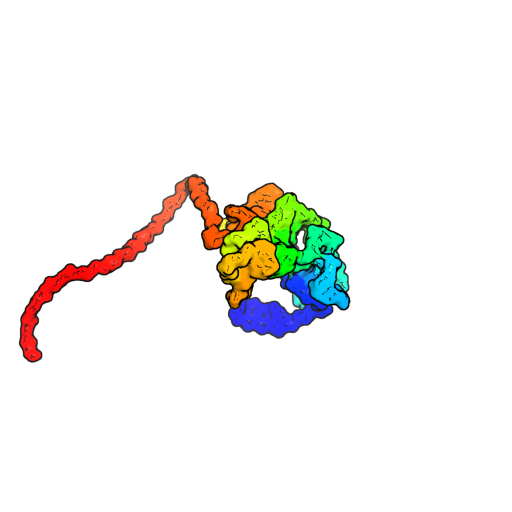 1
ATOM 780 C CA . GLY A 1 99 ? 12.506 -3.821 -0.761 1.00 86.69 99 GLY A CA 1
ATOM 781 C C . GLY A 1 99 ? 12.929 -2.360 -0.959 1.00 86.69 99 GLY A C 1
ATOM 782 O O . GLY A 1 99 ? 13.972 -2.077 -1.538 1.00 86.69 99 GLY A O 1
ATOM 783 N N . GLY A 1 100 ? 12.157 -1.406 -0.429 1.00 87.88 100 GLY A N 1
ATOM 784 C CA . GLY A 1 100 ? 12.342 0.017 -0.702 1.00 87.88 100 GLY A CA 1
ATOM 785 C C . GLY A 1 100 ? 11.770 0.422 -2.064 1.00 87.88 100 GLY A C 1
ATOM 786 O O . GLY A 1 100 ? 11.477 -0.404 -2.912 1.00 87.88 100 GLY A O 1
ATOM 787 N N . THR A 1 101 ? 11.600 1.726 -2.295 1.00 93.06 101 THR A N 1
ATOM 788 C CA . THR A 1 101 ? 10.908 2.245 -3.496 1.00 93.06 101 THR A CA 1
ATOM 789 C C . THR A 1 101 ? 11.768 2.227 -4.778 1.00 93.06 101 THR A C 1
ATOM 791 O O . THR A 1 101 ? 11.484 2.980 -5.713 1.00 93.06 101 THR A O 1
ATOM 794 N N . SER A 1 102 ? 12.843 1.430 -4.806 1.00 94.12 102 SER A N 1
ATOM 795 C CA . SER A 1 102 ? 13.750 1.269 -5.951 1.00 94.12 102 SER A CA 1
ATOM 796 C C . SER A 1 102 ? 13.321 0.070 -6.814 1.00 94.12 102 SER A C 1
ATOM 798 O O . SER A 1 102 ? 12.133 -0.205 -6.934 1.00 94.12 102 SER A O 1
ATOM 800 N N . TYR A 1 103 ? 14.248 -0.616 -7.478 1.00 95.62 103 TYR A N 1
ATOM 801 C CA . TYR A 1 103 ? 13.942 -1.727 -8.381 1.00 95.62 103 TYR A CA 1
ATOM 802 C C . TYR A 1 103 ? 13.527 -3.014 -7.662 1.00 95.62 103 TYR A C 1
ATOM 804 O O . TYR A 1 103 ? 12.865 -3.846 -8.271 1.00 95.62 103 TYR A O 1
ATOM 812 N N . GLU A 1 104 ? 13.859 -3.146 -6.381 1.00 93.69 104 GLU A N 1
ATOM 813 C CA . GLU A 1 104 ? 13.507 -4.257 -5.489 1.00 93.69 104 GLU A CA 1
ATOM 814 C C . GLU A 1 104 ? 12.094 -4.122 -4.900 1.00 93.69 104 GLU A C 1
ATOM 816 O O . GLU A 1 104 ? 11.673 -4.952 -4.098 1.00 93.69 104 GLU A O 1
ATOM 821 N N . HIS A 1 105 ? 11.368 -3.061 -5.263 1.00 95.44 105 HIS A N 1
ATOM 822 C CA . HIS A 1 105 ? 10.081 -2.733 -4.669 1.00 95.44 105 HIS A CA 1
ATOM 823 C C . HIS A 1 105 ? 9.062 -3.860 -4.860 1.00 95.44 105 HIS A C 1
ATOM 825 O O . HIS A 1 105 ? 8.958 -4.458 -5.939 1.00 95.44 105 HIS A O 1
ATOM 831 N N . ALA A 1 106 ? 8.305 -4.125 -3.801 1.00 94.25 106 ALA A N 1
ATOM 832 C CA . ALA A 1 106 ? 7.284 -5.155 -3.786 1.00 94.25 106 ALA A CA 1
ATOM 833 C C . ALA A 1 106 ? 6.062 -4.735 -2.962 1.00 94.25 106 ALA A C 1
ATOM 835 O O . ALA A 1 106 ? 6.152 -3.846 -2.115 1.00 94.25 106 ALA A O 1
ATOM 836 N N . VAL A 1 107 ? 4.933 -5.405 -3.200 1.00 95.00 107 VAL A N 1
ATOM 837 C CA . VAL A 1 107 ? 3.779 -5.471 -2.296 1.00 95.00 107 VAL A CA 1
ATOM 838 C C . VAL A 1 107 ? 3.711 -6.876 -1.718 1.00 95.00 107 VAL A C 1
ATOM 840 O O . VAL A 1 107 ? 3.671 -7.851 -2.471 1.00 95.00 107 VAL A O 1
ATOM 843 N N . VAL A 1 108 ? 3.640 -6.974 -0.399 1.00 92.81 108 VAL A N 1
ATOM 844 C CA . VAL A 1 108 ? 3.300 -8.190 0.338 1.00 92.81 108 VAL A CA 1
ATOM 845 C C . VAL A 1 108 ? 1.945 -8.000 1.008 1.00 92.81 108 VAL A C 1
ATOM 847 O O . VAL A 1 108 ? 1.530 -6.876 1.302 1.00 92.81 108 VAL A O 1
ATOM 850 N N . VAL A 1 109 ? 1.246 -9.102 1.252 1.00 93.81 109 VAL A N 1
ATOM 851 C CA . VAL A 1 109 ? -0.042 -9.085 1.944 1.00 93.81 109 VAL A CA 1
ATOM 852 C C . VAL A 1 109 ? -0.017 -10.073 3.094 1.00 93.81 109 VAL A C 1
ATOM 854 O O . VAL A 1 109 ? 0.426 -11.213 2.947 1.00 93.81 109 VAL A O 1
ATOM 857 N N . LEU A 1 110 ? -0.502 -9.615 4.239 1.00 94.00 110 LEU A N 1
ATOM 858 C CA . LEU A 1 110 ? -0.727 -10.432 5.419 1.00 94.00 110 LEU A CA 1
ATOM 859 C C . LEU A 1 110 ? -2.200 -10.367 5.804 1.00 94.00 110 LEU A C 1
ATOM 861 O O . LEU A 1 110 ? -2.881 -9.410 5.434 1.00 94.00 110 LEU A O 1
ATOM 865 N N . ARG A 1 111 ? -2.698 -11.343 6.566 1.00 95.06 111 ARG A N 1
ATOM 866 C CA . ARG A 1 111 ? -4.060 -11.280 7.112 1.00 95.06 111 ARG A CA 1
ATOM 867 C C . ARG A 1 111 ? -4.155 -11.735 8.561 1.00 95.06 111 ARG A C 1
ATOM 869 O O . ARG A 1 111 ? -3.333 -12.519 9.015 1.00 95.06 111 ARG A O 1
ATOM 876 N N . ALA A 1 112 ? -5.172 -11.268 9.273 1.00 96.06 112 ALA A N 1
ATOM 877 C CA . ALA A 1 112 ? -5.468 -11.661 10.648 1.00 96.06 112 ALA A CA 1
ATOM 878 C C . ALA A 1 112 ? -6.978 -11.707 10.906 1.00 96.06 112 ALA A C 1
ATOM 880 O O . ALA A 1 112 ? -7.755 -11.019 10.240 1.00 96.06 112 ALA A O 1
ATOM 881 N N . LYS A 1 113 ? -7.406 -12.501 11.896 1.00 96.75 113 LYS A N 1
ATOM 882 C CA . LYS A 1 113 ? -8.804 -12.504 12.368 1.00 96.75 113 LYS A CA 1
ATOM 883 C C . LYS A 1 113 ? -9.141 -11.310 13.256 1.00 96.75 113 LYS A C 1
ATOM 885 O O . LYS A 1 113 ? -10.286 -10.873 13.263 1.00 96.75 113 LYS A O 1
ATOM 890 N N . ASN A 1 114 ? -8.146 -10.767 13.950 1.00 96.38 114 ASN A N 1
ATOM 891 C CA . ASN A 1 114 ? -8.272 -9.557 14.754 1.00 96.38 114 ASN A CA 1
ATOM 892 C C . ASN A 1 114 ? -7.386 -8.462 14.160 1.00 96.38 114 ASN A C 1
ATOM 894 O O . ASN A 1 114 ? -6.311 -8.752 13.636 1.00 96.38 114 ASN A O 1
ATOM 898 N N . ILE A 1 115 ? -7.810 -7.203 14.274 1.00 94.88 115 ILE A N 1
ATOM 899 C CA . ILE A 1 115 ? -7.066 -6.053 13.741 1.00 94.88 115 ILE A CA 1
ATOM 900 C C . ILE A 1 115 ? -5.646 -5.945 14.326 1.00 94.88 115 ILE A C 1
ATOM 902 O O . ILE A 1 115 ? -4.726 -5.477 13.655 1.00 94.88 115 ILE A O 1
ATOM 906 N N . ASP A 1 116 ? -5.445 -6.414 15.559 1.00 93.75 116 ASP A N 1
ATOM 907 C CA . ASP A 1 116 ? -4.162 -6.440 16.259 1.00 93.75 116 ASP A CA 1
ATOM 908 C C . ASP A 1 116 ? -3.368 -7.743 16.084 1.00 93.75 116 ASP A C 1
ATOM 910 O O . ASP A 1 116 ? -2.315 -7.905 16.702 1.00 93.75 116 ASP A O 1
ATOM 914 N N . GLY A 1 117 ? -3.817 -8.629 15.193 1.00 93.00 117 GLY A N 1
ATOM 915 C CA . GLY A 1 117 ? -3.103 -9.839 14.813 1.00 93.00 117 GLY A CA 1
ATOM 916 C C . GLY A 1 117 ? -3.486 -11.093 15.619 1.00 93.00 117 GLY A C 1
ATOM 917 O O . GLY A 1 117 ? -4.568 -11.163 16.210 1.00 93.00 117 GLY A O 1
ATOM 918 N N . PRO A 1 118 ? -2.615 -12.119 15.621 1.00 93.44 118 PRO A N 1
ATOM 919 C CA . PRO A 1 118 ? -1.383 -12.198 14.830 1.00 93.44 118 PRO A CA 1
ATOM 920 C C . PRO A 1 118 ? -1.679 -12.217 13.323 1.00 93.44 118 PRO A C 1
ATOM 922 O O . PRO A 1 118 ? -2.685 -12.780 12.891 1.00 93.44 118 PRO A O 1
ATOM 925 N N . TYR A 1 119 ? -0.810 -11.580 12.536 1.00 92.75 119 TYR A N 1
ATOM 926 C CA . TYR A 1 119 ? -0.902 -11.570 11.077 1.00 92.75 119 TYR A CA 1
ATOM 927 C C . TYR A 1 119 ? -0.106 -12.731 10.480 1.00 92.75 119 TYR A C 1
ATOM 929 O O . TYR A 1 119 ? 1.077 -12.885 10.775 1.00 92.75 119 TYR A O 1
ATOM 937 N N . GLU A 1 120 ? -0.746 -13.519 9.618 1.00 91.81 120 GLU A N 1
ATOM 938 C CA . GLU A 1 120 ? -0.089 -14.536 8.797 1.00 91.81 120 GLU A CA 1
ATOM 939 C C . GLU A 1 120 ? 0.283 -13.964 7.426 1.00 91.81 120 GLU A C 1
ATOM 941 O O . GLU A 1 120 ? -0.473 -13.182 6.845 1.00 91.81 120 GLU A O 1
ATOM 946 N N . LEU A 1 121 ? 1.459 -14.334 6.916 1.00 91.19 121 LEU A N 1
ATOM 947 C CA . LEU A 1 121 ? 1.927 -13.940 5.588 1.00 91.19 121 LEU A CA 1
ATOM 948 C C . LEU A 1 121 ? 1.213 -14.764 4.512 1.00 91.19 121 LEU A C 1
ATOM 950 O O . LEU A 1 121 ? 0.987 -15.961 4.689 1.00 91.19 121 LEU A O 1
ATOM 954 N N . SER A 1 122 ? 0.891 -14.131 3.383 1.00 92.56 122 SER A N 1
ATOM 955 C CA . SER A 1 122 ? 0.355 -14.837 2.218 1.00 92.56 122 SER A CA 1
ATOM 956 C C . SER A 1 122 ? 1.274 -15.980 1.771 1.00 92.56 122 SER A C 1
ATOM 958 O O . SER A 1 122 ? 2.490 -15.778 1.701 1.00 92.56 122 SER A O 1
ATOM 960 N N . PRO A 1 123 ? 0.726 -17.148 1.380 1.00 90.75 123 PRO A N 1
ATOM 961 C CA . PRO A 1 123 ? 1.523 -18.252 0.840 1.00 90.75 123 PRO A CA 1
ATOM 962 C C . PRO A 1 123 ? 2.267 -17.866 -0.447 1.00 90.75 123 PRO A C 1
ATOM 964 O O . PRO A 1 123 ? 3.308 -18.432 -0.760 1.00 90.75 123 PRO A O 1
ATOM 967 N N . GLU A 1 124 ? 1.771 -16.859 -1.170 1.00 85.69 124 GLU A N 1
ATOM 968 C CA . GLU A 1 124 ? 2.396 -16.337 -2.386 1.00 85.69 124 GLU A CA 1
ATOM 969 C C . GLU A 1 124 ? 3.590 -15.408 -2.108 1.00 85.69 124 GLU A C 1
ATOM 971 O O . GLU A 1 124 ? 4.289 -15.032 -3.057 1.00 85.69 124 GLU A O 1
ATOM 976 N N . VAL A 1 125 ? 3.809 -15.046 -0.832 1.00 83.69 125 VAL A N 1
ATOM 977 C CA . VAL A 1 125 ? 4.810 -14.115 -0.274 1.00 83.69 125 VAL A CA 1
ATOM 978 C C . VAL A 1 125 ? 4.704 -12.699 -0.846 1.00 83.69 125 VAL A C 1
ATOM 980 O O . VAL A 1 125 ? 4.420 -11.743 -0.130 1.00 83.69 125 VAL A O 1
ATOM 983 N N . THR A 1 126 ? 4.892 -12.554 -2.154 1.00 91.31 126 THR A N 1
ATOM 984 C CA . THR A 1 126 ? 4.788 -11.305 -2.908 1.00 91.31 126 THR A CA 1
ATOM 985 C C . THR A 1 126 ? 3.505 -11.284 -3.731 1.00 91.31 126 THR A C 1
ATOM 987 O O . THR A 1 126 ? 3.270 -12.165 -4.559 1.00 91.31 126 THR A O 1
ATOM 990 N N . LEU A 1 127 ? 2.702 -10.239 -3.538 1.00 94.69 127 LEU A N 1
ATOM 991 C CA . LEU A 1 127 ? 1.530 -9.938 -4.357 1.00 94.69 127 LEU A CA 1
ATOM 992 C C . LEU A 1 127 ? 1.940 -9.270 -5.681 1.00 94.69 127 LEU A C 1
ATOM 994 O O . LEU A 1 127 ? 1.415 -9.622 -6.733 1.00 94.69 127 LEU A O 1
ATOM 998 N N . MET A 1 128 ? 2.903 -8.341 -5.641 1.00 95.69 128 MET A N 1
ATOM 999 C CA . MET A 1 128 ? 3.412 -7.626 -6.819 1.00 95.69 128 MET A CA 1
ATOM 1000 C C . MET A 1 128 ? 4.890 -7.271 -6.679 1.00 95.69 128 MET A C 1
ATOM 1002 O O . MET A 1 128 ? 5.283 -6.731 -5.653 1.00 95.69 128 MET A O 1
ATOM 1006 N N . SER A 1 129 ? 5.683 -7.485 -7.727 1.00 96.06 129 SER A N 1
ATOM 1007 C CA . SER A 1 129 ? 7.006 -6.891 -7.920 1.00 96.06 129 SER A CA 1
ATOM 1008 C C . SER A 1 129 ? 7.459 -7.023 -9.379 1.00 96.06 129 SER A C 1
ATOM 1010 O O . SER A 1 129 ? 7.365 -8.096 -9.966 1.00 96.06 129 SER A O 1
ATOM 1012 N N . SER A 1 130 ? 8.048 -5.972 -9.949 1.00 96.31 130 SER A N 1
ATOM 1013 C CA . SER A 1 130 ? 8.726 -6.031 -11.255 1.00 96.31 130 SER A CA 1
ATOM 1014 C C . SER A 1 130 ? 10.220 -6.366 -11.142 1.00 96.31 130 SER A C 1
ATOM 1016 O O . SER A 1 130 ? 10.923 -6.391 -12.151 1.00 96.31 130 SER A O 1
ATOM 1018 N N . TRP A 1 131 ? 10.738 -6.614 -9.932 1.00 94.94 131 TRP A N 1
ATOM 1019 C CA . TRP A 1 131 ? 12.170 -6.829 -9.691 1.00 94.94 131 TRP A CA 1
ATOM 1020 C C . TRP A 1 131 ? 12.753 -7.974 -10.534 1.00 94.94 131 TRP A C 1
ATOM 1022 O O . TRP A 1 131 ? 13.811 -7.824 -11.153 1.00 94.94 131 TRP A O 1
ATOM 1032 N N . HIS A 1 132 ? 12.025 -9.089 -10.623 1.00 93.38 132 HIS A N 1
ATOM 1033 C CA . HIS A 1 132 ? 12.441 -10.303 -11.329 1.00 93.38 132 HIS A CA 1
ATOM 1034 C C . HIS A 1 132 ? 12.370 -10.200 -12.865 1.00 93.38 132 HIS A C 1
ATOM 1036 O O . HIS A 1 132 ? 12.871 -11.091 -13.540 1.00 93.38 132 HIS A O 1
ATOM 1042 N N . LEU A 1 133 ? 11.806 -9.115 -13.413 1.00 95.00 133 LEU A N 1
ATOM 1043 C CA . LEU A 1 133 ? 11.642 -8.885 -14.855 1.00 95.00 133 LEU A CA 1
ATOM 1044 C C . LEU A 1 133 ? 12.362 -7.594 -15.265 1.00 95.00 133 LEU A C 1
ATOM 1046 O O . LEU A 1 133 ? 11.722 -6.548 -15.412 1.00 95.00 133 LEU A O 1
ATOM 1050 N N . PRO A 1 134 ? 13.701 -7.599 -15.388 1.00 95.31 134 PRO A N 1
ATOM 1051 C CA . PRO A 1 134 ? 14.467 -6.397 -15.707 1.00 95.31 134 PRO A CA 1
ATOM 1052 C C . PRO A 1 134 ? 14.066 -5.734 -17.024 1.00 95.31 134 PRO A C 1
ATOM 1054 O O . PRO A 1 134 ? 14.214 -4.518 -17.134 1.00 95.31 134 PRO A O 1
ATOM 1057 N N . GLU A 1 135 ? 13.553 -6.490 -17.988 1.00 94.38 135 GLU A N 1
ATOM 1058 C CA . GLU A 1 135 ? 13.082 -6.050 -19.301 1.00 94.38 135 GLU A CA 1
ATOM 1059 C C . GLU A 1 135 ? 11.700 -5.387 -19.280 1.00 94.38 135 GLU A C 1
ATOM 1061 O O . GLU A 1 135 ? 11.394 -4.608 -20.182 1.00 94.38 135 GLU A O 1
ATOM 1066 N N . ASN A 1 136 ? 10.887 -5.622 -18.243 1.00 95.31 136 ASN A N 1
ATOM 1067 C CA . ASN A 1 136 ? 9.548 -5.043 -18.159 1.00 95.31 136 ASN A CA 1
ATOM 1068 C C . ASN A 1 136 ? 9.640 -3.497 -18.183 1.00 95.31 136 ASN A C 1
ATOM 1070 O O . ASN A 1 136 ? 10.396 -2.918 -17.389 1.00 95.31 136 ASN A O 1
ATOM 1074 N N . PRO A 1 137 ? 8.911 -2.795 -19.074 1.00 95.19 137 PRO A N 1
ATOM 1075 C CA . PRO A 1 137 ? 8.942 -1.331 -19.148 1.00 95.19 137 PRO A CA 1
ATOM 1076 C C . PRO A 1 137 ? 8.380 -0.646 -17.893 1.00 95.19 137 PRO A C 1
ATOM 1078 O O . PRO A 1 137 ? 8.663 0.528 -17.657 1.00 95.19 137 PRO A O 1
ATOM 1081 N N . LEU A 1 138 ? 7.608 -1.370 -17.083 1.00 96.94 138 LEU A N 1
ATOM 1082 C CA . LEU A 1 138 ? 7.013 -0.927 -15.832 1.00 96.94 138 LEU A CA 1
ATOM 1083 C C . LEU A 1 138 ? 7.785 -1.522 -14.649 1.00 96.94 138 LEU A C 1
ATOM 1085 O O . LEU A 1 138 ? 7.623 -2.686 -14.286 1.00 96.94 138 LEU A O 1
ATOM 1089 N N . GLN A 1 139 ? 8.647 -0.716 -14.037 1.00 97.62 139 GLN A N 1
ATOM 1090 C CA . GLN A 1 139 ? 9.522 -1.113 -12.931 1.00 97.62 139 GLN A CA 1
ATOM 1091 C C . GLN A 1 139 ? 9.061 -0.521 -11.596 1.00 97.62 139 GLN A C 1
ATOM 1093 O O . GLN A 1 139 ? 8.167 0.321 -11.543 1.00 97.62 139 GLN A O 1
ATOM 1098 N N . LYS A 1 140 ? 9.718 -0.932 -10.503 1.00 97.31 140 LYS A N 1
ATOM 1099 C CA . LYS A 1 140 ? 9.508 -0.389 -9.147 1.00 97.31 140 LYS A CA 1
ATOM 1100 C C . LYS A 1 140 ? 8.066 -0.530 -8.638 1.00 97.31 140 LYS A C 1
ATOM 1102 O O . LYS A 1 140 ? 7.651 0.236 -7.770 1.00 97.31 140 LYS A O 1
ATOM 1107 N N . SER A 1 141 ? 7.309 -1.489 -9.180 1.00 96.75 141 SER A N 1
ATOM 1108 C CA . SER A 1 141 ? 5.905 -1.717 -8.840 1.00 96.75 141 SER A CA 1
ATOM 1109 C C . SER A 1 141 ? 5.755 -2.093 -7.363 1.00 96.75 141 SER A C 1
ATOM 1111 O O . SER A 1 141 ? 6.264 -3.132 -6.943 1.00 96.75 141 SER A O 1
ATOM 1113 N N . GLY A 1 142 ? 5.071 -1.270 -6.574 1.00 95.25 142 GLY A N 1
ATOM 1114 C CA . GLY A 1 142 ? 4.927 -1.501 -5.137 1.00 95.25 142 GLY A CA 1
ATOM 1115 C C . GLY A 1 142 ? 4.020 -0.482 -4.454 1.00 95.25 142 GLY A C 1
ATOM 1116 O O . GLY A 1 142 ? 3.381 0.329 -5.121 1.00 95.25 142 GLY A O 1
ATOM 1117 N N . HIS A 1 143 ? 3.990 -0.490 -3.119 1.00 95.06 143 HIS A N 1
ATOM 1118 C CA . HIS A 1 143 ? 3.176 0.436 -2.313 1.00 95.06 143 HIS A CA 1
ATOM 1119 C C . HIS A 1 143 ? 1.687 0.423 -2.705 1.00 95.06 143 HIS A C 1
ATOM 1121 O O . HIS A 1 143 ? 1.097 1.453 -3.027 1.00 95.06 143 HIS A O 1
ATOM 1127 N N . GLY A 1 144 ? 1.109 -0.780 -2.729 1.00 94.69 144 GLY A N 1
ATOM 1128 C CA . GLY A 1 144 ? -0.257 -1.012 -3.181 1.00 94.69 144 GLY A CA 1
ATOM 1129 C C . GLY A 1 144 ? -1.337 -0.615 -2.170 1.00 94.69 144 GLY A C 1
ATOM 1130 O O . GLY A 1 144 ? -1.130 -0.656 -0.956 1.00 94.69 144 GLY A O 1
ATOM 1131 N N . SER A 1 145 ? -2.520 -0.291 -2.684 1.00 95.56 145 SER A N 1
ATOM 1132 C CA . SER A 1 145 ? -3.764 -0.155 -1.926 1.00 95.56 145 SER A CA 1
ATOM 1133 C C . SER A 1 145 ? -4.876 -0.905 -2.644 1.00 95.56 145 SER A C 1
ATOM 1135 O O . SER A 1 145 ? -5.118 -0.657 -3.827 1.00 95.56 145 SER A O 1
ATOM 1137 N N . LEU A 1 146 ? -5.556 -1.801 -1.927 1.00 96.00 146 LEU A N 1
ATOM 1138 C CA . LEU A 1 146 ? -6.751 -2.466 -2.438 1.00 96.00 146 LEU A CA 1
ATOM 1139 C C . LEU A 1 146 ? -7.942 -1.512 -2.415 1.00 96.00 146 LEU A C 1
ATOM 1141 O O . LEU A 1 146 ? -8.058 -0.661 -1.531 1.00 96.00 146 LEU A O 1
ATOM 1145 N N . LEU A 1 147 ? -8.835 -1.697 -3.377 1.00 95.00 147 LEU A N 1
ATOM 1146 C CA . LEU A 1 147 ? -10.152 -1.089 -3.395 1.00 95.00 147 LEU A CA 1
ATOM 1147 C C . LEU A 1 147 ? -11.160 -2.073 -3.986 1.00 95.00 147 LEU A C 1
ATOM 1149 O O . LEU A 1 147 ? -10.845 -2.823 -4.911 1.00 95.00 147 LEU A O 1
ATOM 1153 N N . GLU A 1 148 ? -12.371 -2.030 -3.453 1.00 97.00 148 GLU A N 1
ATOM 1154 C CA . GLU A 1 148 ? -13.540 -2.710 -3.996 1.00 97.00 148 GLU A CA 1
ATOM 1155 C C . GLU A 1 148 ? -14.424 -1.670 -4.684 1.00 97.00 148 GLU A C 1
ATOM 1157 O O . GLU A 1 148 ? -14.682 -0.592 -4.138 1.00 97.00 148 GLU A O 1
ATOM 1162 N N . THR A 1 149 ? -14.859 -1.956 -5.905 1.00 97.62 149 THR A N 1
ATOM 1163 C CA . THR A 1 149 ? -15.795 -1.101 -6.631 1.00 97.62 149 THR A CA 1
ATOM 1164 C C . THR A 1 149 ? -17.220 -1.320 -6.125 1.00 97.62 149 THR A C 1
ATOM 1166 O O . THR A 1 149 ? -17.556 -2.338 -5.528 1.00 97.62 149 THR A O 1
ATOM 1169 N N . HIS A 1 150 ? -18.124 -0.398 -6.457 1.00 97.31 150 HIS A N 1
ATOM 1170 C CA . HIS A 1 150 ? -19.558 -0.565 -6.190 1.00 97.31 150 HIS A CA 1
ATOM 1171 C C . HIS A 1 150 ? -20.197 -1.767 -6.924 1.00 97.31 150 HIS A C 1
ATOM 1173 O O . HIS A 1 150 ? -21.331 -2.127 -6.623 1.00 97.31 150 HIS A O 1
ATOM 1179 N N . THR A 1 151 ? -19.492 -2.364 -7.894 1.00 97.25 151 THR A N 1
ATOM 1180 C CA . THR A 1 151 ? -19.887 -3.581 -8.621 1.00 97.25 151 THR A CA 1
ATOM 1181 C C . THR A 1 151 ? -19.324 -4.863 -7.996 1.00 97.25 151 THR A C 1
ATOM 1183 O O . THR A 1 151 ? -19.594 -5.944 -8.509 1.00 97.25 151 THR A O 1
ATOM 1186 N N . GLY A 1 152 ? -18.563 -4.767 -6.897 1.00 96.12 152 GLY A N 1
ATOM 1187 C CA . GLY A 1 152 ? -17.921 -5.910 -6.235 1.00 96.12 152 GLY A CA 1
ATOM 1188 C C . GLY A 1 152 ? -16.633 -6.388 -6.915 1.00 96.12 152 GLY A C 1
ATOM 1189 O O . GLY A 1 152 ? -16.100 -7.440 -6.564 1.00 96.12 152 GLY A O 1
ATOM 1190 N N . GLU A 1 153 ? -16.120 -5.637 -7.891 1.00 97.00 153 GLU A N 1
ATOM 1191 C CA . GLU A 1 153 ? -14.833 -5.920 -8.524 1.00 97.00 153 GLU A CA 1
ATOM 1192 C C . GLU A 1 153 ? -13.700 -5.369 -7.658 1.00 97.00 153 GLU A C 1
ATOM 1194 O O . GLU A 1 153 ? -13.811 -4.296 -7.063 1.00 97.00 153 GLU A O 1
ATOM 1199 N N . TRP A 1 154 ? -12.580 -6.083 -7.612 1.00 97.31 154 TRP A N 1
ATOM 1200 C CA . TRP A 1 154 ? -11.429 -5.676 -6.819 1.00 97.31 154 TRP A CA 1
ATOM 1201 C C . TRP A 1 154 ? -10.300 -5.184 -7.711 1.00 97.31 154 TRP A C 1
ATOM 1203 O O . TRP A 1 154 ? -9.990 -5.769 -8.748 1.00 97.31 154 TRP A O 1
ATOM 1213 N N . TYR A 1 155 ? -9.659 -4.107 -7.272 1.00 96.75 155 TYR A N 1
ATOM 1214 C CA . TYR A 1 155 ? -8.486 -3.539 -7.916 1.00 96.75 155 TYR A CA 1
ATOM 1215 C C . TYR A 1 155 ? -7.416 -3.223 -6.879 1.00 96.75 155 TYR A C 1
ATOM 1217 O O . TYR A 1 155 ? -7.694 -3.027 -5.694 1.00 96.75 155 TYR A O 1
ATOM 1225 N N . MET A 1 156 ? -6.177 -3.121 -7.347 1.00 96.31 156 MET A N 1
ATOM 1226 C CA . MET A 1 156 ? -5.080 -2.550 -6.583 1.00 96.31 156 MET A CA 1
ATOM 1227 C C . MET A 1 156 ? -4.502 -1.364 -7.343 1.00 96.31 156 MET A C 1
ATOM 1229 O O . MET A 1 156 ? -4.029 -1.524 -8.469 1.00 96.31 156 MET A O 1
ATOM 1233 N N . ALA A 1 157 ? -4.502 -0.190 -6.715 1.00 96.38 157 ALA A N 1
ATOM 1234 C CA . ALA A 1 157 ? -3.681 0.934 -7.150 1.00 96.38 157 ALA A CA 1
ATOM 1235 C C . ALA A 1 157 ? -2.280 0.793 -6.545 1.00 96.38 157 ALA A C 1
ATOM 1237 O O . ALA A 1 157 ? -2.150 0.373 -5.397 1.00 96.38 157 ALA A O 1
ATOM 1238 N N . TYR A 1 158 ? -1.234 1.123 -7.294 1.00 96.56 158 TYR A N 1
ATOM 1239 C CA . TYR A 1 158 ? 0.157 0.975 -6.857 1.00 96.56 158 TYR A CA 1
ATOM 1240 C C . TYR A 1 158 ? 1.057 1.996 -7.552 1.00 96.56 158 TYR A C 1
ATOM 1242 O O . TYR A 1 158 ? 0.699 2.547 -8.594 1.00 96.56 158 TYR A O 1
ATOM 1250 N N . LEU A 1 159 ? 2.245 2.245 -6.998 1.00 96.88 159 LEU A N 1
ATOM 1251 C CA . LEU A 1 159 ? 3.239 3.077 -7.674 1.00 96.88 159 LEU A CA 1
ATOM 1252 C C . LEU A 1 159 ? 4.043 2.254 -8.673 1.00 96.88 159 LEU A C 1
ATOM 1254 O O . LEU A 1 159 ? 4.341 1.091 -8.414 1.00 96.88 159 LEU A O 1
ATOM 1258 N N . VAL A 1 160 ? 4.458 2.874 -9.772 1.00 98.00 160 VAL A N 1
ATOM 1259 C CA . VAL A 1 160 ? 5.277 2.264 -10.827 1.00 98.00 160 VAL A CA 1
ATOM 1260 C C . VAL A 1 160 ? 6.199 3.315 -11.447 1.00 98.00 160 VAL A C 1
ATOM 1262 O O . VAL A 1 160 ? 5.963 4.508 -11.304 1.00 98.00 160 VAL A O 1
ATOM 1265 N N . SER A 1 161 ? 7.259 2.914 -12.136 1.00 98.00 161 SER A N 1
ATOM 1266 C CA . SER A 1 161 ? 8.138 3.838 -12.854 1.00 98.00 161 SER A CA 1
ATOM 1267 C C . SER A 1 161 ? 8.528 3.292 -14.219 1.00 98.00 161 SER A C 1
ATOM 1269 O O . SER A 1 161 ? 8.804 2.101 -14.358 1.00 98.00 161 SER A O 1
ATOM 1271 N N . ARG A 1 162 ? 8.648 4.184 -15.205 1.00 97.50 162 ARG A N 1
ATOM 1272 C CA . ARG A 1 162 ? 9.143 3.873 -16.553 1.00 97.50 162 ARG A CA 1
ATOM 1273 C C . ARG A 1 162 ? 10.595 4.336 -16.722 1.00 97.50 162 ARG A C 1
ATOM 1275 O O . ARG A 1 162 ? 10.832 5.532 -16.901 1.00 97.50 162 ARG A O 1
ATOM 1282 N N . PRO A 1 163 ? 11.597 3.446 -16.604 1.00 97.06 163 PRO A N 1
ATOM 1283 C CA . PRO A 1 163 ? 12.991 3.842 -16.751 1.00 97.06 163 PRO A CA 1
ATOM 1284 C C . PRO A 1 163 ? 13.370 4.078 -18.216 1.00 97.06 163 PRO A C 1
ATOM 1286 O O . PRO A 1 163 ? 13.105 3.255 -19.091 1.00 97.06 163 PRO A O 1
ATOM 1289 N N . GLN A 1 164 ? 14.086 5.169 -18.461 1.00 96.38 164 GLN A N 1
ATOM 1290 C CA . GLN A 1 164 ? 14.876 5.364 -19.669 1.00 96.38 164 GLN A CA 1
ATOM 1291 C C . GLN A 1 164 ? 16.095 4.440 -19.591 1.00 96.38 164 GLN A C 1
ATOM 1293 O O . GLN A 1 164 ? 16.896 4.526 -18.653 1.00 96.38 164 GLN A O 1
ATOM 1298 N N . ARG A 1 165 ? 16.197 3.510 -20.544 1.00 93.94 165 ARG A N 1
ATOM 1299 C CA . ARG A 1 165 ? 17.287 2.530 -20.611 1.00 93.94 165 ARG A CA 1
ATOM 1300 C C . ARG A 1 165 ? 18.516 3.153 -21.261 1.00 93.94 165 ARG A C 1
ATOM 1302 O O . ARG A 1 165 ? 18.389 3.967 -22.172 1.00 93.94 165 ARG A O 1
ATOM 1309 N N . LEU A 1 166 ? 19.694 2.739 -20.805 1.00 91.62 166 LEU A N 1
ATOM 1310 C CA . LEU A 1 166 ? 20.967 3.132 -21.399 1.00 91.62 166 LEU A CA 1
ATOM 1311 C C . LEU A 1 166 ? 21.360 2.107 -22.477 1.00 91.62 166 LEU A C 1
ATOM 1313 O O . LEU A 1 166 ? 21.577 0.942 -22.133 1.00 91.62 166 LEU A O 1
ATOM 1317 N N . PRO A 1 167 ? 21.442 2.493 -23.766 1.00 91.38 167 PRO A N 1
ATOM 1318 C CA . PRO A 1 167 ? 21.855 1.579 -24.827 1.00 91.38 167 PRO A CA 1
ATOM 1319 C C . PRO A 1 167 ? 23.226 0.957 -24.539 1.00 91.38 167 PRO A C 1
ATOM 1321 O O . PRO A 1 167 ? 24.154 1.651 -24.132 1.00 91.38 167 PRO A O 1
ATOM 1324 N N . GLY A 1 168 ? 23.351 -0.355 -24.741 1.00 93.19 168 GLY A N 1
ATOM 1325 C CA . GLY A 1 168 ? 24.605 -1.089 -24.531 1.00 93.19 168 GLY A CA 1
ATOM 1326 C C . GLY A 1 168 ? 24.971 -1.376 -23.068 1.00 93.19 168 GLY A C 1
ATOM 1327 O O . GLY A 1 168 ? 25.949 -2.080 -22.831 1.00 93.19 168 GLY A O 1
ATOM 1328 N N . VAL A 1 169 ? 24.198 -0.897 -22.086 1.00 94.88 169 VAL A N 1
ATOM 1329 C CA . VAL A 1 169 ? 24.419 -1.215 -20.666 1.00 94.88 169 VAL A CA 1
ATOM 1330 C C . VAL A 1 169 ? 23.560 -2.422 -20.266 1.00 94.88 169 VAL A C 1
ATOM 1332 O O . VAL A 1 169 ? 22.338 -2.372 -20.426 1.00 94.88 169 VAL A O 1
ATOM 1335 N N . PRO A 1 170 ? 24.145 -3.507 -19.720 1.00 95.56 170 PRO A N 1
ATOM 1336 C CA . PRO A 1 170 ? 23.372 -4.652 -19.246 1.00 95.56 170 PRO A CA 1
ATOM 1337 C C . PRO A 1 170 ? 22.365 -4.254 -18.163 1.00 95.56 170 PRO A C 1
ATOM 1339 O O . PRO A 1 170 ? 22.720 -3.565 -17.208 1.00 95.56 170 PRO A O 1
ATOM 1342 N N . LEU A 1 171 ? 21.124 -4.744 -18.254 1.00 94.31 171 LEU A N 1
ATOM 1343 C CA . LEU A 1 171 ? 20.037 -4.340 -17.348 1.00 94.31 171 LEU A CA 1
ATOM 1344 C C . LEU A 1 171 ? 20.316 -4.644 -15.869 1.00 94.31 171 LEU A C 1
ATOM 1346 O O . LEU A 1 171 ? 19.781 -3.969 -14.996 1.00 94.31 171 LEU A O 1
ATOM 1350 N N . LEU A 1 172 ? 21.140 -5.653 -15.584 1.00 93.69 172 LEU A N 1
ATOM 1351 C CA . LEU A 1 172 ? 21.505 -6.059 -14.224 1.00 93.69 172 LEU A CA 1
ATOM 1352 C C . LEU A 1 172 ? 22.820 -5.439 -13.727 1.00 93.69 172 LEU A C 1
ATOM 1354 O O . LEU A 1 172 ? 23.199 -5.672 -12.583 1.00 93.69 172 LEU A O 1
ATOM 1358 N N . ALA A 1 173 ? 23.512 -4.645 -14.550 1.00 93.69 173 ALA A N 1
ATOM 1359 C CA . ALA A 1 173 ? 24.665 -3.877 -14.092 1.00 93.69 173 ALA A CA 1
ATOM 1360 C C . ALA A 1 173 ? 24.229 -2.765 -13.119 1.00 93.69 173 ALA A C 1
ATOM 1362 O O . ALA A 1 173 ? 23.069 -2.342 -13.110 1.00 93.69 173 ALA A O 1
ATOM 1363 N N . SER A 1 174 ? 25.167 -2.246 -12.321 1.00 90.75 174 SER A N 1
ATOM 1364 C CA . SER A 1 174 ? 24.907 -1.076 -11.472 1.00 90.75 174 SER A CA 1
ATOM 1365 C C . SER A 1 174 ? 24.430 0.104 -12.328 1.00 90.75 174 SER A C 1
ATOM 1367 O O . SER A 1 174 ? 25.081 0.469 -13.304 1.00 90.75 174 SER A O 1
ATOM 1369 N N . GLY A 1 175 ? 23.252 0.653 -12.015 1.00 88.94 175 GLY A N 1
ATOM 1370 C CA . GLY A 1 175 ? 22.588 1.685 -12.828 1.00 88.94 175 GLY A CA 1
ATOM 1371 C C . GLY A 1 175 ? 21.974 1.188 -14.149 1.00 88.94 175 GLY A C 1
ATOM 1372 O O . GLY A 1 175 ? 21.246 1.932 -14.803 1.00 88.94 175 GLY A O 1
ATOM 1373 N N . GLY A 1 176 ? 22.182 -0.078 -14.521 1.00 94.31 176 GLY A N 1
ATOM 1374 C CA . GLY A 1 176 ? 21.745 -0.664 -15.791 1.00 94.31 176 GLY A CA 1
ATOM 1375 C C . GLY A 1 176 ? 20.231 -0.777 -15.952 1.00 94.31 176 GLY A C 1
ATOM 1376 O O . GLY A 1 176 ? 19.714 -0.754 -17.070 1.00 94.31 176 GLY A O 1
ATOM 1377 N N . ARG A 1 177 ? 19.478 -0.798 -14.844 1.00 95.12 177 ARG A N 1
ATOM 1378 C CA . ARG A 1 177 ? 18.009 -0.758 -14.900 1.00 95.12 177 ARG A CA 1
ATOM 1379 C C . ARG A 1 177 ? 17.455 0.587 -15.385 1.00 95.12 177 ARG A C 1
ATOM 1381 O O . ARG A 1 177 ? 16.291 0.636 -15.771 1.00 95.12 177 ARG A O 1
ATOM 1388 N N . GLY A 1 178 ? 18.284 1.631 -15.454 1.00 96.00 178 GLY A N 1
ATOM 1389 C CA . GLY A 1 178 ? 17.955 2.923 -16.050 1.00 96.00 178 GLY A CA 1
ATOM 1390 C C . GLY A 1 178 ? 17.501 3.981 -15.046 1.00 96.00 178 GLY A C 1
ATOM 1391 O O . GLY A 1 178 ? 17.563 3.791 -13.826 1.00 96.00 178 GLY A O 1
ATOM 1392 N N . TYR A 1 179 ? 17.025 5.110 -15.574 1.00 96.69 179 TYR A N 1
ATOM 1393 C CA . TYR A 1 179 ? 16.648 6.293 -14.793 1.00 96.69 179 TYR A CA 1
ATOM 1394 C C . TYR A 1 179 ? 15.228 6.746 -15.128 1.00 96.69 179 TYR A C 1
ATOM 1396 O O . TYR A 1 179 ? 14.817 6.741 -16.284 1.00 96.69 179 TYR A O 1
ATOM 1404 N N . CYS A 1 180 ? 14.459 7.142 -14.117 1.00 97.19 180 CYS A N 1
ATOM 1405 C CA . CYS A 1 180 ? 13.045 7.486 -14.270 1.00 97.19 180 CYS A CA 1
ATOM 1406 C C . CYS A 1 180 ? 12.881 9.008 -14.189 1.00 97.19 180 CYS A C 1
ATOM 1408 O O . CYS A 1 180 ? 12.650 9.541 -13.106 1.00 97.19 180 CYS A O 1
ATOM 1410 N N . SER A 1 181 ? 13.017 9.709 -15.317 1.00 97.12 181 SER A N 1
ATOM 1411 C CA . SER A 1 181 ? 12.883 11.177 -15.394 1.00 97.12 181 SER A CA 1
ATOM 1412 C C . SER A 1 181 ? 11.494 11.679 -14.982 1.00 97.12 181 SER A C 1
ATOM 1414 O O . SER A 1 181 ? 11.378 12.758 -14.412 1.00 97.12 181 SER A O 1
ATOM 1416 N N . LEU A 1 182 ? 10.454 10.865 -15.188 1.00 97.44 182 LEU A N 1
ATOM 1417 C CA . LEU A 1 182 ? 9.082 11.131 -14.732 1.00 97.44 182 LEU A CA 1
ATOM 1418 C C . LEU A 1 182 ? 8.848 10.779 -13.250 1.00 97.44 182 LEU A C 1
ATOM 1420 O O . LEU A 1 182 ? 7.748 10.948 -12.734 1.00 97.44 182 LEU A O 1
ATOM 1424 N N . GLY A 1 183 ? 9.863 10.269 -12.550 1.00 97.75 183 GLY A N 1
ATOM 1425 C CA . GLY A 1 183 ? 9.741 9.837 -11.163 1.00 97.75 183 GLY A CA 1
ATOM 1426 C C . GLY A 1 183 ? 8.906 8.563 -11.007 1.00 97.75 183 GLY A C 1
ATOM 1427 O O . GLY A 1 183 ? 9.199 7.529 -11.615 1.00 97.75 183 GLY A O 1
ATOM 1428 N N . ARG A 1 184 ? 7.914 8.615 -10.113 1.00 98.12 184 ARG A N 1
ATOM 1429 C CA . ARG A 1 184 ? 6.997 7.511 -9.799 1.00 98.12 184 ARG A CA 1
ATOM 1430 C C . ARG A 1 184 ? 5.593 7.912 -10.223 1.00 98.12 184 ARG A C 1
ATOM 1432 O O . ARG A 1 184 ? 5.113 8.979 -9.859 1.00 98.12 184 ARG A O 1
ATOM 1439 N N . GLU A 1 185 ? 4.972 7.033 -10.976 1.00 98.00 185 GLU A N 1
ATOM 1440 C CA . GLU A 1 185 ? 3.655 7.147 -11.581 1.00 98.00 185 GLU A CA 1
ATOM 1441 C C . GLU A 1 185 ? 2.688 6.204 -10.849 1.00 98.00 185 GLU A C 1
ATOM 1443 O O . GLU A 1 185 ? 3.104 5.421 -9.992 1.00 98.00 185 GLU A O 1
ATOM 1448 N N . THR A 1 186 ? 1.395 6.271 -11.167 1.00 97.56 186 THR A N 1
ATOM 1449 C CA . THR A 1 186 ? 0.372 5.389 -10.578 1.00 97.56 186 THR A CA 1
ATOM 1450 C C . THR A 1 186 ? -0.112 4.384 -11.614 1.00 97.56 186 THR A C 1
ATOM 1452 O O . THR A 1 186 ? -0.475 4.769 -12.723 1.00 97.56 186 THR A O 1
ATOM 1455 N N . GLY A 1 187 ? -0.122 3.106 -11.244 1.00 95.50 187 GLY A N 1
ATOM 1456 C CA . GLY A 1 187 ? -0.763 2.022 -11.980 1.00 95.50 187 GLY A CA 1
ATOM 1457 C C . GLY A 1 187 ? -1.994 1.501 -11.241 1.00 95.50 187 GLY A C 1
ATOM 1458 O O . GLY A 1 187 ? -2.157 1.727 -10.040 1.00 95.50 187 GLY A O 1
ATOM 1459 N N . ILE A 1 188 ? -2.855 0.791 -11.965 1.00 95.69 188 ILE A N 1
ATOM 1460 C CA . ILE A 1 188 ? -4.004 0.072 -11.415 1.00 95.69 188 ILE A CA 1
ATOM 1461 C C . ILE A 1 188 ? -4.109 -1.291 -12.097 1.00 95.69 188 ILE A C 1
ATOM 1463 O O . ILE A 1 188 ? -3.915 -1.391 -13.306 1.00 95.69 188 ILE A O 1
ATOM 1467 N N . THR A 1 189 ? -4.400 -2.337 -11.327 1.00 94.94 189 THR A N 1
ATOM 1468 C CA . THR A 1 189 ? -4.564 -3.703 -11.844 1.00 94.94 189 THR A CA 1
ATOM 1469 C C . THR A 1 189 ? -5.792 -4.363 -11.230 1.00 94.94 189 THR A C 1
ATOM 1471 O O . THR A 1 189 ? -6.071 -4.102 -10.053 1.00 94.94 189 THR A O 1
ATOM 1474 N N . PRO A 1 190 ? -6.533 -5.202 -11.977 1.00 95.19 190 PRO A N 1
ATOM 1475 C CA . PRO A 1 190 ? -7.567 -6.044 -11.389 1.00 95.19 190 PRO A CA 1
ATOM 1476 C C . PRO A 1 190 ? -6.968 -7.038 -10.385 1.00 95.19 190 PRO A C 1
ATOM 1478 O O . PRO A 1 190 ? -5.809 -7.455 -10.496 1.00 95.19 190 PRO A O 1
ATOM 1481 N N . VAL A 1 191 ? -7.774 -7.392 -9.387 1.00 95.88 191 VAL A N 1
ATOM 1482 C CA . VAL A 1 191 ? -7.449 -8.338 -8.321 1.00 95.88 191 VAL A CA 1
ATOM 1483 C C . VAL A 1 191 ? -8.558 -9.379 -8.240 1.00 95.88 191 VAL A C 1
ATOM 1485 O O . VAL A 1 191 ? -9.724 -9.050 -8.044 1.00 95.88 191 VAL A O 1
ATOM 1488 N N . ALA A 1 192 ? -8.175 -10.646 -8.325 1.00 95.50 192 ALA A N 1
ATOM 1489 C CA . ALA A 1 192 ? -9.041 -11.771 -8.008 1.00 95.50 192 ALA A CA 1
ATOM 1490 C C . ALA A 1 192 ? -8.798 -12.239 -6.569 1.00 95.50 192 ALA A C 1
ATOM 1492 O O . ALA A 1 192 ? -7.753 -11.972 -5.975 1.00 95.50 192 ALA A O 1
ATOM 1493 N N . TRP A 1 193 ? -9.746 -12.994 -6.019 1.00 95.88 193 TRP A N 1
ATOM 1494 C CA . TRP A 1 193 ? -9.606 -13.636 -4.713 1.00 95.88 193 TRP A CA 1
ATOM 1495 C C . TRP A 1 193 ? -9.588 -15.153 -4.880 1.00 95.88 193 TRP A C 1
ATOM 1497 O O . TRP A 1 193 ? -10.498 -15.719 -5.482 1.00 95.88 193 TRP A O 1
ATOM 1507 N N . ARG A 1 194 ? -8.556 -15.815 -4.349 1.00 95.25 194 ARG A N 1
ATOM 1508 C CA . ARG A 1 194 ? -8.395 -17.278 -4.376 1.00 95.25 194 ARG A CA 1
ATOM 1509 C C . ARG A 1 194 ? -8.004 -17.753 -2.987 1.00 95.25 194 ARG A C 1
ATOM 1511 O O . ARG A 1 194 ? -7.112 -17.170 -2.379 1.00 95.25 194 ARG A O 1
ATOM 1518 N N . ASP A 1 195 ? -8.727 -18.732 -2.455 1.00 95.06 195 ASP A N 1
ATOM 1519 C CA . ASP A 1 195 ? -8.492 -19.299 -1.116 1.00 95.06 195 ASP A CA 1
ATOM 1520 C C . ASP A 1 195 ? -8.384 -18.237 0.004 1.00 95.06 195 ASP A C 1
ATOM 1522 O O . ASP A 1 195 ? -7.609 -18.337 0.962 1.00 95.06 195 ASP A O 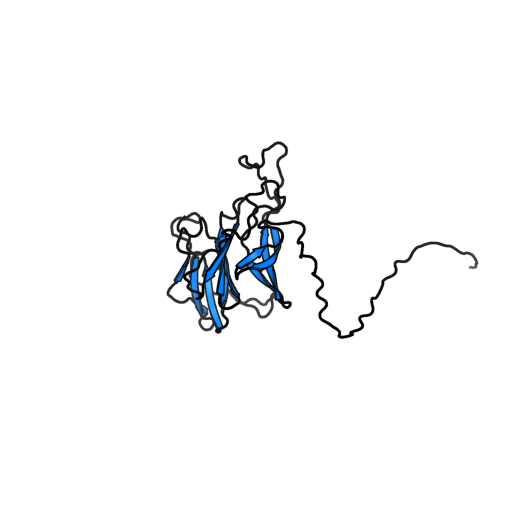1
ATOM 1526 N N . GLY A 1 196 ? -9.176 -17.166 -0.128 1.00 95.56 196 GLY A N 1
ATOM 1527 C CA . GLY A 1 196 ? -9.194 -16.044 0.810 1.00 95.56 196 GLY A CA 1
ATOM 1528 C C . GLY A 1 196 ? -7.961 -15.133 0.745 1.00 95.56 196 GLY A C 1
ATOM 1529 O O . GLY A 1 196 ? -7.689 -14.433 1.724 1.00 95.56 196 GLY A O 1
ATOM 1530 N N . TRP A 1 197 ? -7.216 -15.127 -0.361 1.00 97.06 197 TRP A N 1
ATOM 1531 C CA . TRP A 1 197 ? -6.080 -14.235 -0.614 1.00 97.06 197 TRP A CA 1
ATOM 1532 C C . TRP A 1 197 ? -6.264 -13.442 -1.914 1.00 97.06 197 TRP A C 1
ATOM 1534 O O . TRP A 1 197 ? -6.804 -13.987 -2.881 1.00 97.06 197 TRP A O 1
ATOM 1544 N N . PRO A 1 198 ? -5.820 -12.172 -1.968 1.00 95.94 198 PRO A N 1
ATOM 1545 C CA . PRO A 1 198 ? -5.821 -11.412 -3.206 1.00 95.94 198 PRO A CA 1
ATOM 1546 C C . PRO A 1 198 ? -4.713 -11.922 -4.133 1.00 95.94 198 PRO A C 1
ATOM 1548 O O . PRO A 1 198 ? -3.602 -12.223 -3.693 1.00 95.94 198 PRO A O 1
ATOM 1551 N N . VAL A 1 199 ? -5.012 -11.984 -5.425 1.00 95.00 199 VAL A N 1
ATOM 1552 C CA . VAL A 1 199 ? -4.098 -12.395 -6.491 1.00 95.00 199 VAL A CA 1
ATOM 1553 C C . VAL A 1 199 ? -4.244 -11.424 -7.654 1.00 95.00 199 VAL A C 1
ATOM 1555 O O . VAL A 1 199 ? -5.355 -11.060 -8.032 1.00 95.00 199 VAL A O 1
ATOM 1558 N N . ILE A 1 200 ? -3.122 -11.007 -8.235 1.00 93.12 200 ILE A N 1
ATOM 1559 C CA . ILE A 1 200 ? -3.119 -10.131 -9.409 1.00 93.12 200 ILE A CA 1
ATOM 1560 C C . ILE A 1 200 ? -3.336 -10.966 -10.662 1.00 93.12 200 ILE A C 1
ATOM 1562 O O . ILE A 1 200 ? -2.606 -11.928 -10.922 1.00 93.12 200 ILE A O 1
ATOM 1566 N N . GLU A 1 201 ? -4.345 -10.598 -11.439 1.00 83.00 201 GLU A N 1
ATOM 1567 C CA . GLU A 1 201 ? -4.620 -11.238 -12.719 1.00 83.00 201 GLU A CA 1
ATOM 1568 C C . GLU A 1 201 ? -3.583 -10.799 -13.761 1.00 83.00 201 GLU A C 1
ATOM 1570 O O . GLU A 1 201 ? -3.175 -9.644 -13.796 1.00 83.00 201 GLU A O 1
ATOM 1575 N N . GLY A 1 202 ? -3.103 -11.732 -14.586 1.00 81.38 202 GLY A N 1
ATOM 1576 C CA . GLY A 1 202 ? -2.044 -11.454 -15.568 1.00 81.38 202 GLY A CA 1
ATOM 1577 C C . GLY A 1 202 ? -0.607 -11.537 -15.030 1.00 81.38 202 GLY A C 1
ATOM 1578 O O . GLY A 1 202 ? 0.329 -11.509 -15.823 1.00 81.38 202 GLY A O 1
ATOM 1579 N N . GLY A 1 203 ? -0.413 -11.731 -13.719 1.00 86.44 203 GLY A N 1
ATOM 1580 C CA . GLY A 1 203 ? 0.894 -12.011 -13.111 1.00 86.44 203 GLY A CA 1
ATOM 1581 C C . GLY A 1 203 ? 1.284 -11.043 -11.992 1.00 86.44 203 GLY A C 1
ATOM 1582 O O . GLY A 1 203 ? 0.715 -9.971 -11.827 1.00 86.44 203 GLY A O 1
ATOM 1583 N N . LYS A 1 204 ? 2.296 -11.416 -11.199 1.00 92.00 204 LYS A N 1
ATOM 1584 C CA . LYS A 1 204 ? 2.763 -10.655 -10.022 1.00 92.00 204 LYS A CA 1
ATOM 1585 C C . LYS A 1 204 ? 3.637 -9.442 -10.379 1.00 92.00 204 LYS A C 1
ATOM 1587 O O . LYS A 1 204 ? 4.584 -9.144 -9.660 1.00 92.00 204 LYS A O 1
ATOM 1592 N N . HIS A 1 205 ? 3.382 -8.756 -11.485 1.00 92.38 205 HIS A N 1
ATOM 1593 C CA . HIS A 1 205 ? 4.168 -7.607 -11.943 1.00 92.38 205 HIS A CA 1
ATOM 1594 C C . HIS A 1 205 ? 3.263 -6.571 -12.611 1.00 92.38 205 HIS A C 1
ATOM 1596 O O . HIS A 1 205 ? 2.137 -6.869 -12.992 1.00 92.38 205 HIS A O 1
ATOM 1602 N N . ALA A 1 206 ? 3.750 -5.340 -12.754 1.00 91.94 206 ALA A N 1
ATOM 1603 C CA . ALA A 1 206 ? 2.996 -4.313 -13.464 1.00 91.94 206 ALA A CA 1
ATOM 1604 C C . ALA A 1 206 ? 2.925 -4.626 -14.970 1.00 91.94 206 ALA A C 1
ATOM 1606 O O . ALA A 1 206 ? 3.962 -4.854 -15.596 1.00 91.94 206 ALA A O 1
ATOM 1607 N N . ALA A 1 207 ? 1.725 -4.582 -15.551 1.00 87.81 207 ALA A N 1
ATOM 1608 C CA . ALA A 1 207 ? 1.481 -4.773 -16.982 1.00 87.81 207 ALA A CA 1
ATOM 1609 C C . ALA A 1 207 ? 0.926 -3.487 -17.622 1.00 87.81 207 ALA A C 1
ATOM 1611 O O . ALA A 1 207 ? 0.210 -2.724 -16.975 1.00 87.81 207 ALA A O 1
ATOM 1612 N N . ALA A 1 208 ? 1.308 -3.218 -18.876 1.00 73.81 208 ALA A N 1
ATOM 1613 C CA . ALA A 1 208 ? 0.897 -2.012 -19.605 1.00 73.81 208 ALA A CA 1
ATOM 1614 C C . ALA A 1 208 ? -0.545 -2.103 -20.122 1.00 73.81 208 ALA A C 1
ATOM 1616 O O . ALA A 1 208 ? -1.269 -1.108 -20.123 1.00 73.81 208 ALA A O 1
ATOM 1617 N N . ASP A 1 209 ? -0.966 -3.308 -20.493 1.00 66.19 209 ASP A N 1
ATOM 1618 C CA . ASP A 1 209 ? -2.339 -3.598 -20.858 1.00 66.19 209 ASP A CA 1
ATOM 1619 C C . ASP A 1 209 ? -3.044 -4.036 -19.579 1.00 66.19 209 ASP A C 1
ATOM 1621 O O . ASP A 1 209 ? -2.811 -5.137 -19.083 1.00 66.19 209 ASP A O 1
ATOM 1625 N N . GLY A 1 210 ? -3.852 -3.149 -18.996 1.00 54.25 210 GLY A N 1
ATOM 1626 C CA . GLY A 1 210 ? -4.685 -3.436 -17.824 1.00 54.25 210 GLY A CA 1
ATOM 1627 C C . GLY A 1 210 ? -5.789 -4.439 -18.159 1.00 54.25 210 GLY A C 1
ATOM 1628 O O . GLY A 1 210 ? -6.970 -4.099 -18.109 1.00 54.25 210 GLY A O 1
ATOM 1629 N N . ALA A 1 211 ? -5.406 -5.645 -18.577 1.00 40.97 211 ALA A N 1
ATOM 1630 C CA . ALA A 1 211 ? -6.296 -6.682 -19.046 1.00 40.97 211 ALA A CA 1
ATOM 1631 C C . ALA A 1 211 ? -7.221 -7.096 -17.899 1.00 40.97 211 ALA A C 1
ATOM 1633 O O . ALA A 1 211 ? -6.848 -7.867 -17.019 1.00 40.97 211 ALA A O 1
ATOM 1634 N N . ARG A 1 212 ? -8.456 -6.586 -17.939 1.00 45.00 212 ARG A N 1
ATOM 1635 C CA . ARG A 1 212 ? -9.601 -7.335 -17.427 1.00 45.00 212 ARG A CA 1
ATOM 1636 C C . ARG A 1 212 ? -9.583 -8.694 -18.141 1.00 45.00 212 ARG A C 1
ATOM 1638 O O . ARG A 1 212 ? -9.448 -8.701 -19.371 1.00 45.00 212 ARG A O 1
ATOM 1645 N N . PRO A 1 213 ? -9.739 -9.823 -17.436 1.00 39.84 213 PRO A N 1
ATOM 1646 C CA . PRO A 1 213 ? -10.174 -11.045 -18.090 1.00 39.84 213 PRO A CA 1
ATOM 1647 C C . PRO A 1 213 ? -11.432 -10.737 -18.906 1.00 39.84 213 PRO A C 1
ATOM 1649 O O . PRO A 1 213 ? -12.245 -9.894 -18.510 1.00 39.84 213 PRO A O 1
ATOM 1652 N N . ALA A 1 214 ? -11.566 -11.371 -20.070 1.00 38.81 214 ALA A N 1
ATOM 1653 C CA . ALA A 1 214 ? -12.801 -11.291 -20.831 1.00 38.81 214 ALA A CA 1
ATOM 1654 C C . ALA A 1 214 ? -13.968 -11.672 -19.910 1.00 38.81 214 ALA A C 1
ATOM 1656 O O . ALA A 1 214 ? -13.859 -12.603 -19.118 1.00 38.81 214 ALA A O 1
ATOM 1657 N N . ASP A 1 215 ? -15.052 -10.910 -19.993 1.00 39.25 215 ASP A N 1
ATOM 1658 C CA . ASP A 1 215 ? -16.301 -11.210 -19.309 1.00 39.25 215 ASP A CA 1
ATOM 1659 C C . ASP A 1 215 ? -16.761 -12.596 -19.794 1.00 39.25 215 ASP A C 1
ATOM 1661 O O . ASP A 1 215 ? -17.227 -12.745 -20.930 1.00 39.25 215 ASP A O 1
ATOM 1665 N N . ASP A 1 216 ? -16.520 -13.635 -18.991 1.00 36.34 216 ASP A N 1
ATOM 1666 C CA . ASP A 1 216 ? -16.955 -14.998 -19.274 1.00 36.34 216 ASP A CA 1
ATOM 1667 C C . ASP A 1 216 ? -18.477 -14.994 -19.193 1.00 36.34 216 ASP A C 1
ATOM 1669 O O . ASP A 1 216 ? -19.059 -15.166 -18.122 1.00 36.34 216 ASP A O 1
ATOM 1673 N N . GLY A 1 217 ? -19.111 -14.729 -20.336 1.00 36.34 217 GLY A N 1
ATOM 1674 C CA . GLY A 1 217 ? -20.546 -14.561 -20.496 1.00 36.34 217 GLY A CA 1
ATOM 1675 C C . GLY A 1 217 ? -21.353 -15.731 -19.943 1.00 36.34 217 GLY A C 1
ATOM 1676 O O . GLY A 1 217 ? -21.824 -16.589 -20.684 1.00 36.34 217 GLY A O 1
ATOM 1677 N N . LYS A 1 218 ? -21.603 -15.725 -18.635 1.00 32.41 218 LYS A N 1
ATOM 1678 C CA . LYS A 1 218 ? -22.737 -16.403 -18.026 1.00 32.41 218 LYS A CA 1
ATOM 1679 C C . LYS A 1 218 ? -23.910 -15.448 -18.129 1.00 32.41 218 LYS A C 1
ATOM 1681 O O . LYS A 1 218 ? -24.119 -14.596 -17.273 1.00 32.41 218 LYS A O 1
ATOM 1686 N N . GLN A 1 219 ? -24.663 -15.607 -19.216 1.00 31.25 219 GLN A N 1
ATOM 1687 C CA . GLN A 1 219 ? -26.021 -15.089 -19.331 1.00 31.25 219 GLN A CA 1
ATOM 1688 C C . GLN A 1 219 ? -26.818 -15.536 -18.098 1.00 31.25 219 GLN A C 1
ATOM 1690 O O . GLN A 1 219 ? -27.226 -16.692 -17.991 1.00 31.25 219 GLN A O 1
ATOM 1695 N N . SER A 1 220 ? -27.021 -14.624 -17.150 1.00 34.94 220 SER A N 1
ATOM 1696 C CA . SER A 1 220 ? -28.138 -14.712 -16.223 1.00 34.94 220 SER A CA 1
ATOM 1697 C C . SER A 1 220 ? -29.401 -14.355 -17.008 1.00 34.94 220 SER A C 1
ATOM 1699 O O . SER A 1 220 ? -29.431 -13.398 -17.783 1.00 34.94 220 SER A O 1
ATOM 1701 N N . GLY A 1 221 ? -30.399 -15.229 -16.898 1.00 30.12 221 GLY A N 1
ATOM 1702 C CA . GLY A 1 221 ? -31.578 -15.242 -17.751 1.00 30.12 221 GLY A CA 1
ATOM 1703 C C . GLY A 1 221 ? -32.397 -13.952 -17.732 1.00 30.12 221 GLY A C 1
ATOM 1704 O O . GLY A 1 221 ? -32.479 -13.251 -16.726 1.00 30.12 221 GLY A O 1
ATOM 1705 N N . ASP A 1 222 ? -33.007 -13.703 -18.891 1.00 36.75 222 ASP A N 1
ATOM 1706 C CA . ASP A 1 222 ? -34.216 -12.920 -19.146 1.00 36.75 222 ASP A CA 1
ATOM 1707 C C . ASP A 1 222 ? -34.630 -11.897 -18.082 1.00 36.75 222 ASP A C 1
ATOM 1709 O O . ASP A 1 222 ? -35.376 -12.217 -17.158 1.00 36.75 222 ASP A O 1
ATOM 1713 N N . ARG A 1 223 ? -34.318 -10.620 -18.345 1.00 33.25 223 ARG A N 1
ATOM 1714 C CA . ARG A 1 223 ? -35.329 -9.549 -18.335 1.00 33.25 223 ARG A CA 1
ATOM 1715 C C . ARG A 1 223 ? -35.034 -8.532 -19.434 1.00 33.25 223 ARG A C 1
ATOM 1717 O O . ARG A 1 223 ? -34.011 -7.855 -19.430 1.00 33.25 223 ARG A O 1
ATOM 1724 N N . ALA A 1 224 ? -35.966 -8.433 -20.377 1.00 34.00 224 ALA A N 1
ATOM 1725 C CA . ALA A 1 224 ? -35.963 -7.460 -21.455 1.00 34.00 224 ALA A CA 1
ATOM 1726 C C . ALA A 1 224 ? -35.928 -6.017 -20.916 1.00 34.00 224 ALA A C 1
ATOM 1728 O O . ALA A 1 224 ? -36.818 -5.590 -20.185 1.00 34.00 224 ALA A O 1
ATOM 1729 N N . GLY A 1 225 ? -34.918 -5.257 -21.338 1.00 29.64 225 GLY A N 1
ATOM 1730 C CA . GLY A 1 225 ? -34.809 -3.815 -21.141 1.00 29.64 225 GLY A CA 1
ATOM 1731 C C . GLY A 1 225 ? -34.151 -3.197 -22.369 1.00 29.64 225 GLY A C 1
ATOM 1732 O O . GLY A 1 225 ? -32.942 -3.286 -22.558 1.00 29.64 225 GLY A O 1
ATOM 1733 N N . VAL A 1 226 ? -34.966 -2.627 -23.253 1.00 34.84 226 VAL A N 1
ATOM 1734 C CA . VAL A 1 226 ? -34.544 -2.013 -24.516 1.00 34.84 226 VAL A CA 1
ATOM 1735 C C . VAL A 1 226 ? -33.637 -0.810 -24.242 1.00 34.84 226 VAL A C 1
ATOM 1737 O O . VAL A 1 226 ? -34.102 0.211 -23.745 1.00 34.84 226 VAL A O 1
ATOM 1740 N N . VAL A 1 227 ? -32.369 -0.880 -24.658 1.00 31.94 227 VAL A N 1
ATOM 1741 C CA . VAL A 1 227 ? -31.513 0.306 -24.819 1.00 31.94 227 VAL A CA 1
ATOM 1742 C C . VAL A 1 227 ? -31.211 0.489 -26.304 1.00 31.94 227 VAL A C 1
ATOM 1744 O O . VAL A 1 227 ? -30.490 -0.289 -26.930 1.00 31.94 227 VAL A O 1
ATOM 1747 N N . ARG A 1 228 ? -31.811 1.528 -26.897 1.00 30.73 228 ARG A N 1
ATOM 1748 C CA . ARG A 1 228 ? -31.594 1.927 -28.294 1.00 30.73 228 ARG A CA 1
ATOM 1749 C C . ARG A 1 228 ? -30.159 2.425 -28.485 1.00 30.73 228 ARG A C 1
ATOM 1751 O O . ARG A 1 228 ? -29.739 3.415 -27.895 1.00 30.73 228 ARG A O 1
ATOM 1758 N N . ARG A 1 229 ? -29.428 1.762 -29.380 1.00 29.80 229 ARG A N 1
ATOM 1759 C CA . ARG A 1 229 ? -28.070 2.116 -29.813 1.00 29.80 229 ARG A CA 1
ATOM 1760 C C . ARG A 1 229 ? -28.119 3.332 -30.748 1.00 29.80 229 ARG A C 1
ATOM 1762 O O . ARG A 1 229 ? -28.506 3.205 -31.907 1.00 29.80 229 ARG A O 1
ATOM 1769 N N . VAL A 1 230 ? -27.706 4.508 -30.274 1.00 31.41 230 VAL A N 1
ATOM 1770 C CA . VAL A 1 230 ? -27.513 5.687 -31.136 1.00 31.41 230 VAL A CA 1
ATOM 1771 C C . VAL A 1 230 ? -26.205 5.515 -31.914 1.00 31.41 230 VAL A C 1
ATOM 1773 O O . VAL A 1 230 ? -25.116 5.684 -31.373 1.00 31.41 230 VAL A O 1
ATOM 1776 N N . ARG A 1 231 ? -26.295 5.151 -33.199 1.00 31.36 231 ARG A N 1
ATOM 1777 C CA . ARG A 1 231 ? -25.157 5.205 -34.132 1.00 31.36 231 ARG A CA 1
ATOM 1778 C C . ARG A 1 231 ? -25.000 6.640 -34.642 1.00 31.36 231 ARG A C 1
ATOM 1780 O O . ARG A 1 231 ? -25.844 7.111 -35.399 1.00 31.36 231 ARG A O 1
ATOM 1787 N N . ARG A 1 232 ? -23.906 7.320 -34.285 1.00 31.52 232 ARG A N 1
ATOM 1788 C CA . ARG A 1 232 ? -23.471 8.542 -34.983 1.00 31.52 232 ARG A CA 1
ATOM 1789 C C . ARG A 1 232 ? -22.934 8.151 -36.368 1.00 31.52 232 ARG A C 1
ATOM 1791 O O . ARG A 1 232 ? -22.017 7.341 -36.461 1.00 31.52 232 ARG A O 1
ATOM 1798 N N . ARG A 1 233 ? -23.528 8.691 -37.438 1.00 32.28 233 ARG A N 1
ATOM 1799 C CA . ARG A 1 233 ? -22.990 8.626 -38.809 1.00 32.28 233 ARG A CA 1
ATOM 1800 C C . ARG A 1 233 ? -22.058 9.819 -39.033 1.00 32.28 233 ARG A C 1
ATOM 1802 O O . ARG A 1 233 ? -22.462 10.951 -38.790 1.00 32.28 233 ARG A O 1
ATOM 1809 N N . SER A 1 234 ? -20.848 9.560 -39.519 1.00 33.75 234 SER A N 1
ATOM 1810 C CA . SER A 1 234 ? -19.925 10.582 -40.029 1.00 33.75 234 SER A CA 1
ATOM 1811 C C . SER A 1 234 ? -20.366 11.054 -41.427 1.00 33.75 234 SER A C 1
ATOM 1813 O O . SER A 1 234 ? -20.790 10.203 -42.217 1.00 33.75 234 SER A O 1
ATOM 1815 N N . PRO A 1 235 ? -20.258 12.347 -41.788 1.00 35.81 235 PRO A N 1
ATOM 1816 C CA . PRO A 1 235 ? -20.578 12.807 -43.138 1.00 35.81 235 PRO A CA 1
ATOM 1817 C C . PRO A 1 235 ? -19.393 12.588 -44.091 1.00 35.81 235 PRO A C 1
ATOM 1819 O O . PRO A 1 235 ? -18.252 12.897 -43.755 1.00 35.81 235 PRO A O 1
ATOM 1822 N N . ARG A 1 236 ? -19.673 12.084 -45.298 1.00 33.69 236 ARG A N 1
ATOM 1823 C CA . ARG A 1 236 ? -18.758 12.143 -46.452 1.00 33.69 236 ARG A CA 1
ATOM 1824 C C . ARG A 1 236 ? -18.944 13.486 -47.174 1.00 33.69 236 ARG A C 1
ATOM 1826 O O . ARG A 1 236 ? -20.096 13.898 -47.313 1.00 33.69 236 ARG A O 1
ATOM 1833 N N . PRO A 1 237 ? -17.887 14.134 -47.692 1.00 38.03 237 PRO A N 1
ATOM 1834 C CA . PRO A 1 237 ? -18.036 15.278 -48.577 1.00 38.03 237 PRO A CA 1
ATOM 1835 C C . PRO A 1 237 ? -18.034 14.833 -50.046 1.00 38.03 237 PRO A C 1
ATOM 1837 O O . PRO A 1 237 ? -17.261 13.959 -50.437 1.00 38.03 237 PRO A O 1
ATOM 1840 N N . GLY A 1 238 ? -18.868 15.478 -50.860 1.00 32.47 238 GLY A N 1
ATOM 1841 C CA . GLY A 1 238 ? -18.716 15.480 -52.312 1.00 32.47 238 GLY A CA 1
ATOM 1842 C C . GLY A 1 238 ? -20.036 15.483 -53.073 1.00 32.47 238 GLY A C 1
ATOM 1843 O O . GLY A 1 238 ? -20.653 14.436 -53.220 1.00 32.47 238 GLY A O 1
ATOM 1844 N N . ALA A 1 239 ? -20.435 16.652 -53.574 1.00 33.38 239 ALA A N 1
ATOM 1845 C CA . ALA A 1 239 ? -20.673 16.905 -55.000 1.00 33.38 239 ALA A CA 1
ATOM 1846 C C . ALA A 1 239 ? -21.384 18.253 -55.181 1.00 33.38 239 ALA A C 1
ATOM 1848 O O . ALA A 1 239 ? -22.352 18.573 -54.495 1.00 33.38 239 ALA A O 1
ATOM 1849 N N . ALA A 1 240 ? -20.841 19.031 -56.110 1.00 37.19 240 ALA A N 1
ATOM 1850 C CA . ALA A 1 240 ? -21.295 20.338 -56.547 1.00 37.19 240 ALA A CA 1
ATOM 1851 C C . ALA A 1 240 ? -22.657 20.302 -57.260 1.00 37.19 240 ALA A C 1
ATOM 1853 O O . ALA A 1 240 ? -23.023 19.283 -57.842 1.00 37.19 240 ALA A O 1
ATOM 1854 N N . ASN A 1 241 ? -23.338 21.452 -57.301 1.00 32.97 241 ASN A N 1
ATOM 1855 C CA . ASN A 1 241 ? -24.090 21.906 -58.477 1.00 32.97 241 ASN A CA 1
ATOM 1856 C C . ASN A 1 241 ? -24.406 23.421 -58.386 1.00 32.97 241 ASN A C 1
ATOM 1858 O O . ASN A 1 241 ? -24.169 24.007 -57.329 1.00 32.97 241 ASN A O 1
ATOM 1862 N N . PRO A 1 242 ? -24.834 24.091 -59.477 1.00 45.88 242 PRO A N 1
ATOM 1863 C CA . PRO A 1 242 ? -24.266 25.372 -59.879 1.00 45.88 242 PRO A CA 1
ATOM 1864 C C . PRO A 1 242 ? -25.300 26.514 -59.984 1.00 45.88 242 PRO A C 1
ATOM 1866 O O . PRO A 1 242 ? -26.505 26.304 -59.928 1.00 45.88 242 PRO A O 1
ATOM 1869 N N . ALA A 1 243 ? -24.749 27.701 -60.243 1.00 35.28 243 ALA A N 1
ATOM 1870 C CA . ALA A 1 243 ? -25.257 28.791 -61.083 1.00 35.28 243 ALA A CA 1
ATOM 1871 C C . ALA A 1 243 ? -26.510 29.619 -60.710 1.00 35.28 243 ALA A C 1
ATOM 1873 O O . ALA A 1 243 ? -27.546 29.130 -60.278 1.00 35.28 243 ALA A O 1
ATOM 1874 N N . HIS A 1 244 ? -26.359 30.891 -61.115 1.00 34.06 244 HIS A N 1
ATOM 1875 C CA . HIS A 1 244 ? -27.300 32.009 -61.268 1.00 34.06 244 HIS A CA 1
ATOM 1876 C C . HIS A 1 244 ? -27.649 32.823 -60.015 1.00 34.06 244 HIS A C 1
ATOM 1878 O O . HIS A 1 244 ? -28.011 32.267 -58.993 1.00 34.06 244 HIS A O 1
ATOM 1884 N N . SER A 1 245 ? -27.674 34.160 -60.013 1.00 35.56 245 SER A N 1
ATOM 1885 C CA . SER A 1 245 ? -27.154 35.262 -60.853 1.00 35.56 245 SER A CA 1
ATOM 1886 C C . SER A 1 245 ? -27.731 36.562 -60.255 1.00 35.56 245 SER A C 1
ATOM 1888 O O . SER A 1 245 ? -28.860 36.500 -59.773 1.00 35.56 245 SER A O 1
ATOM 1890 N N . LEU A 1 246 ? -27.053 37.710 -60.443 1.00 38.38 246 LEU A N 1
ATOM 1891 C CA . LEU A 1 246 ? -27.548 39.103 -60.266 1.00 38.38 246 LEU A CA 1
ATOM 1892 C C . LEU A 1 246 ? -27.672 39.537 -58.786 1.00 38.38 246 LEU A C 1
ATOM 1894 O O . LEU A 1 246 ? -28.317 38.853 -58.008 1.00 38.38 246 LEU A O 1
ATOM 1898 N N . ARG A 1 247 ? -27.114 40.641 -58.285 1.00 37.62 247 ARG A N 1
ATOM 1899 C CA . ARG A 1 247 ? -26.622 41.927 -58.805 1.00 37.62 247 ARG A CA 1
ATOM 1900 C C . ARG A 1 247 ? -25.381 42.351 -58.017 1.00 37.62 247 ARG A C 1
ATOM 1902 O O . ARG A 1 247 ? -25.233 41.860 -56.877 1.00 37.62 247 ARG A O 1
#

Sequence (247 aa):
MTAPSVEGPWSEPIAMGNGGFDPSLFHDSDGRKYYIYRPVGPRHHSDPHCTIVMQEYFPQTQTLAKTRKTLLPAPTCAIPKGRTCTRKEGWYYLLVAEGGTSYEHAVVVLRAKNIDGPYELSPEVTLMSSWHLPENPLQKSGHGSLLETHTGEWYMAYLVSRPQRLPGVPLLASGGRGYCSLGRETGITPVAWRDGWPVIEGGKHAAADGARPADDGKQSGDRAGVVRRVRRRSPRPGAANPAHSLR

Organism: Raoultella terrigena (NCBI:txid577)

pLDDT: mean 81.62, std 22.45, range [29.64, 98.31]

Radius of gyration: 24.95 Å; chains: 1; bounding box: 61×61×86 Å

Foldseek 3Di:
DDAPDPVGPDDDDQDAVAAFDQWDWDQDPVRWIKIKTWGDDPPDPPPQQTWIKIWIADPVVRYTDPDIATQDTPPLARRWHAWYWDDDPQKIKTWTWHPPQPQRIFIWIWIANDPSDPTDTDPVRTQAACNVPLPAQKGSWYNWDWDADPVRWIKIKTKT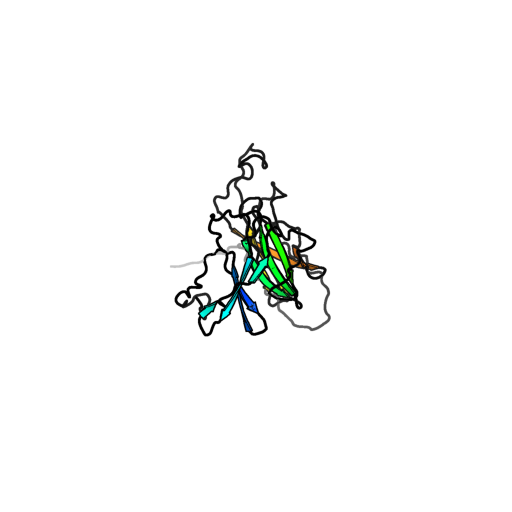FGFDADPPQCSPPDCRSHDGPVPIDIDMETWDADPNDTHTPPDRYDDPPNDDDPPPDPPPDDDDDDDDDDDDDDDDDDDDDDDDDDD